Protein AF-A0A4R0XRV0-F1 (afdb_monomer_lite)

Sequence (257 aa):
MPTLKGSTISKISAKANPNGNGEITISVEVTTPGANPKTHTITKVVNAKTDNMINADLIQKDNLQKIKNSLRNLHFPSQGSTTASTIAKGINAVTGIAGKIAAIDAATNGAVTIPNGSQIAGTTIEDIILVAQPDGTILVKVVTKTTGASIEDATVSKTAHGQSDADVAQNVNNKKFEDLFKNAKLINQGNRTTSEVAKSMNKGSLADKIKAIETETGIKVPTTVNGTKITGIRITEKADGVISVEITTETLGAKTP

pLDDT: mean 88.99, std 8.8, range [42.66, 97.69]

Radius of gyration: 35.7 Å; chains: 1; bounding box: 90×34×94 Å

Organism: NCBI:txid1937191

Structure (mmCIF, N/CA/C/O backbone):
data_AF-A0A4R0XRV0-F1
#
_entry.id   AF-A0A4R0XRV0-F1
#
loop_
_atom_site.group_PDB
_atom_site.id
_atom_site.type_symbol
_atom_site.label_atom_id
_atom_site.label_alt_id
_atom_site.label_comp_id
_atom_site.label_asym_id
_atom_site.label_entity_id
_atom_site.label_seq_id
_atom_site.pdbx_PDB_ins_code
_atom_site.Cartn_x
_atom_site.Cartn_y
_atom_site.Cartn_z
_atom_site.occupancy
_atom_site.B_iso_or_equiv
_atom_site.auth_seq_id
_atom_site.auth_comp_id
_atom_site.auth_asym_id
_atom_site.auth_atom_id
_atom_site.pdbx_PDB_model_num
ATOM 1 N N . MET A 1 1 ? 52.630 -3.323 -22.088 1.00 42.66 1 MET A N 1
ATOM 2 C CA . MET A 1 1 ? 51.883 -3.672 -23.320 1.00 42.66 1 MET A CA 1
ATOM 3 C C . MET A 1 1 ? 52.236 -5.102 -23.700 1.00 42.66 1 MET A C 1
ATOM 5 O O . MET A 1 1 ? 53.410 -5.436 -23.555 1.00 42.66 1 MET A O 1
ATOM 9 N N . PRO A 1 2 ? 51.282 -5.953 -24.116 1.00 48.81 2 PRO A N 1
ATOM 10 C CA . PRO A 1 2 ? 51.612 -7.302 -24.569 1.00 48.81 2 PRO A CA 1
ATOM 11 C C . PRO A 1 2 ? 52.617 -7.207 -25.721 1.00 48.81 2 PRO A C 1
ATOM 13 O O . PRO A 1 2 ? 52.404 -6.480 -26.689 1.00 48.81 2 PRO A O 1
ATOM 16 N N . THR A 1 3 ? 53.761 -7.864 -25.565 1.00 53.91 3 THR A N 1
ATOM 17 C CA . THR A 1 3 ? 54.875 -7.802 -26.511 1.00 53.91 3 THR A CA 1
ATOM 18 C C . THR A 1 3 ? 54.665 -8.873 -27.575 1.00 53.91 3 THR A C 1
ATOM 20 O O . THR A 1 3 ? 54.757 -10.065 -27.286 1.00 53.91 3 THR A O 1
ATOM 23 N N . LEU A 1 4 ? 54.380 -8.463 -28.813 1.00 67.81 4 LEU A N 1
ATOM 24 C CA . LEU A 1 4 ? 54.371 -9.368 -29.962 1.00 67.81 4 LEU A CA 1
ATOM 25 C C . LEU A 1 4 ? 55.829 -9.659 -30.343 1.00 67.81 4 LEU A C 1
ATOM 27 O O . LEU A 1 4 ? 56.477 -8.860 -31.017 1.00 67.81 4 LEU A O 1
ATOM 31 N N . LYS A 1 5 ? 56.393 -10.769 -29.852 1.00 79.00 5 LYS A N 1
ATOM 32 C CA . LYS A 1 5 ? 57.781 -11.144 -30.166 1.00 79.00 5 LYS A CA 1
ATOM 33 C C . LYS A 1 5 ? 57.949 -11.296 -31.683 1.00 79.00 5 LYS A C 1
ATOM 35 O O . LYS A 1 5 ? 57.290 -12.127 -32.299 1.00 79.00 5 LYS A O 1
ATOM 40 N N . GLY A 1 6 ? 58.827 -10.485 -32.273 1.00 82.88 6 GLY A N 1
ATOM 41 C CA . GLY A 1 6 ? 59.186 -10.565 -33.693 1.00 82.88 6 GLY A CA 1
ATOM 42 C C . GLY A 1 6 ? 58.113 -10.096 -34.682 1.00 82.88 6 GLY A C 1
ATOM 43 O O . GLY A 1 6 ? 58.272 -10.333 -35.872 1.00 82.88 6 GLY A O 1
ATOM 44 N N . SER A 1 7 ? 57.037 -9.442 -34.231 1.00 86.56 7 SER A N 1
ATOM 45 C CA . SER A 1 7 ? 55.988 -8.908 -35.115 1.00 86.56 7 SER A CA 1
ATOM 46 C C . SER A 1 7 ? 55.652 -7.461 -34.767 1.00 86.56 7 SER A C 1
ATOM 48 O O . SER A 1 7 ? 55.764 -7.053 -33.612 1.00 86.56 7 SER A O 1
ATOM 50 N N . THR A 1 8 ? 55.208 -6.686 -35.753 1.00 88.44 8 THR A N 1
ATOM 51 C CA . THR A 1 8 ? 54.769 -5.297 -35.572 1.00 88.44 8 THR A CA 1
ATOM 52 C C . THR A 1 8 ? 53.314 -5.135 -35.989 1.00 88.44 8 THR A C 1
ATOM 54 O O . THR A 1 8 ? 52.853 -5.770 -36.934 1.00 88.44 8 THR A O 1
ATOM 57 N N . ILE A 1 9 ? 52.571 -4.280 -35.285 1.00 89.19 9 ILE A N 1
ATOM 58 C CA . ILE A 1 9 ? 51.251 -3.841 -35.749 1.00 89.19 9 ILE A CA 1
ATOM 59 C C . ILE A 1 9 ? 51.495 -2.793 -36.836 1.00 89.19 9 ILE A C 1
ATOM 61 O O . ILE A 1 9 ? 52.052 -1.736 -36.547 1.00 89.19 9 ILE A O 1
ATOM 65 N N . SER A 1 10 ? 51.117 -3.093 -38.076 1.00 86.94 10 SER A N 1
ATOM 66 C CA . SER A 1 10 ? 51.292 -2.192 -39.223 1.00 86.94 10 SER A CA 1
ATOM 67 C C . SER A 1 10 ? 50.118 -1.231 -39.385 1.00 86.94 10 SER A C 1
ATOM 69 O O . SER A 1 10 ? 50.301 -0.116 -39.872 1.00 86.94 10 SER A O 1
ATOM 71 N N . LYS A 1 11 ? 48.914 -1.633 -38.960 1.00 90.12 11 LYS A N 1
ATOM 72 C CA . LYS A 1 11 ? 47.701 -0.818 -39.079 1.00 90.12 11 LYS A CA 1
ATOM 73 C C . LYS A 1 11 ? 46.649 -1.219 -38.053 1.00 90.12 11 LYS A C 1
ATOM 75 O O . LYS A 1 11 ? 46.429 -2.401 -37.803 1.00 90.12 11 LYS A O 1
ATOM 80 N N . ILE A 1 12 ? 45.954 -0.224 -37.511 1.00 91.62 12 ILE A N 1
ATOM 81 C CA . ILE A 1 12 ? 44.712 -0.414 -36.760 1.00 91.62 12 ILE A CA 1
ATOM 82 C C . ILE A 1 12 ? 43.637 0.408 -37.459 1.00 91.62 12 ILE A C 1
ATOM 84 O O . ILE A 1 12 ? 43.845 1.582 -37.761 1.00 91.62 12 ILE A O 1
ATOM 88 N N . SER A 1 13 ? 42.488 -0.201 -37.723 1.00 93.12 13 SER A N 1
ATOM 89 C CA . SER A 1 13 ? 41.322 0.507 -38.247 1.00 93.12 13 SER A CA 1
ATOM 90 C C . SER A 1 13 ? 40.052 0.004 -37.587 1.00 93.12 13 SER A C 1
ATOM 92 O O . SER A 1 13 ? 39.908 -1.196 -37.361 1.00 93.12 13 SER A O 1
ATOM 94 N N . ALA A 1 14 ? 39.118 0.914 -37.334 1.00 92.44 14 ALA A N 1
ATOM 95 C CA . ALA A 1 14 ? 37.770 0.592 -36.903 1.00 92.44 14 ALA A CA 1
ATOM 96 C C . ALA A 1 14 ? 36.780 1.108 -37.947 1.00 92.44 14 ALA A C 1
ATOM 98 O O . ALA A 1 14 ? 36.935 2.220 -38.455 1.00 92.44 14 ALA A O 1
ATOM 99 N N . LYS A 1 15 ? 35.774 0.303 -38.277 1.00 90.81 15 LYS A N 1
ATOM 100 C CA . LYS A 1 15 ? 34.699 0.693 -39.191 1.00 90.81 15 LYS A CA 1
ATOM 101 C C . LYS A 1 15 ? 33.363 0.255 -38.609 1.00 90.81 15 LYS A C 1
ATOM 103 O O . LYS A 1 15 ? 33.208 -0.911 -38.248 1.00 90.81 15 LYS A O 1
ATOM 108 N N . ALA A 1 16 ? 32.416 1.186 -38.531 1.00 86.94 16 ALA A N 1
ATOM 109 C CA . ALA A 1 16 ? 31.033 0.860 -38.209 1.00 86.94 16 ALA A CA 1
ATOM 110 C C . ALA A 1 16 ? 30.425 0.010 -39.334 1.00 86.94 16 ALA A C 1
ATOM 112 O O . ALA A 1 16 ? 30.676 0.256 -40.520 1.00 86.94 16 ALA A O 1
ATOM 113 N N . ASN A 1 17 ? 29.639 -0.997 -38.968 1.00 80.88 17 ASN A N 1
ATOM 114 C CA . ASN A 1 17 ? 28.865 -1.770 -39.923 1.00 80.88 17 ASN A CA 1
ATOM 115 C C . ASN A 1 17 ? 27.843 -0.831 -40.601 1.00 80.88 17 ASN A C 1
ATOM 117 O O . ASN A 1 17 ? 27.094 -0.146 -39.899 1.00 80.88 17 ASN A O 1
ATOM 121 N N . PRO A 1 18 ? 27.796 -0.770 -41.947 1.00 77.88 18 PRO A N 1
ATOM 122 C CA . PRO A 1 18 ? 26.880 0.115 -42.670 1.00 77.88 18 PRO A CA 1
ATOM 123 C C . PRO A 1 18 ? 25.397 -0.160 -42.385 1.00 77.88 18 PRO A C 1
ATOM 125 O O . PRO A 1 18 ? 24.569 0.712 -42.622 1.00 77.88 18 PRO A O 1
ATOM 128 N N . ASN A 1 19 ? 25.057 -1.333 -41.842 1.00 79.06 19 ASN A N 1
ATOM 129 C CA . ASN A 1 19 ? 23.681 -1.712 -41.528 1.00 79.06 19 ASN A CA 1
ATOM 130 C C . ASN A 1 19 ? 23.129 -1.032 -40.259 1.00 79.06 19 ASN A C 1
ATOM 132 O O . ASN A 1 19 ? 21.976 -1.266 -39.905 1.00 79.06 19 ASN A O 1
ATOM 136 N N . GLY A 1 20 ? 23.931 -0.229 -39.544 1.00 75.56 20 GLY A N 1
ATOM 137 C CA . GLY A 1 20 ? 23.468 0.555 -38.389 1.00 75.56 20 GLY A CA 1
ATOM 138 C C . GLY A 1 20 ? 23.075 -0.277 -37.161 1.00 75.56 20 GLY A C 1
ATOM 139 O O . GLY A 1 20 ? 22.453 0.240 -36.238 1.00 75.56 20 GLY A O 1
ATOM 140 N N . ASN A 1 21 ? 23.452 -1.556 -37.122 1.00 80.88 21 ASN A N 1
ATOM 141 C CA . ASN A 1 21 ? 23.127 -2.509 -36.054 1.00 80.88 21 ASN A CA 1
ATOM 142 C C . ASN A 1 21 ? 24.016 -2.378 -34.800 1.00 80.88 21 ASN A C 1
ATOM 144 O O . ASN A 1 21 ? 23.940 -3.216 -33.907 1.00 80.88 21 ASN A O 1
ATOM 148 N N . GLY A 1 22 ? 24.869 -1.351 -34.735 1.00 82.75 22 GLY A N 1
ATOM 149 C CA . GLY A 1 22 ? 25.773 -1.115 -33.608 1.00 82.75 22 GLY A CA 1
ATOM 150 C C . GLY A 1 22 ? 27.070 -1.927 -33.660 1.00 82.75 22 GLY A C 1
ATOM 151 O O . GLY A 1 22 ? 27.896 -1.809 -32.760 1.00 82.75 22 GLY A O 1
ATOM 152 N N . GLU A 1 23 ? 27.306 -2.723 -34.703 1.00 92.06 23 GLU A N 1
ATOM 153 C CA . GLU A 1 23 ? 28.566 -3.451 -34.848 1.00 92.06 23 GLU A CA 1
ATOM 154 C C . GLU A 1 23 ? 29.698 -2.532 -35.312 1.00 92.06 23 GLU A C 1
ATOM 156 O O . GLU A 1 23 ? 29.579 -1.789 -36.289 1.00 92.06 23 GLU A O 1
ATOM 161 N N . ILE A 1 24 ? 30.846 -2.636 -34.652 1.00 91.19 24 ILE A N 1
ATOM 162 C CA . ILE A 1 24 ? 32.095 -2.006 -35.071 1.00 91.19 24 ILE A CA 1
ATOM 163 C C . ILE A 1 24 ? 33.104 -3.121 -35.316 1.00 91.19 24 ILE A C 1
ATOM 165 O O . ILE A 1 24 ? 33.423 -3.905 -34.422 1.00 91.19 24 ILE A O 1
ATOM 169 N N . THR A 1 25 ? 33.632 -3.193 -36.534 1.00 92.69 25 THR A N 1
ATOM 170 C CA . THR A 1 25 ? 34.724 -4.114 -36.855 1.00 92.69 25 THR A CA 1
ATOM 171 C C . THR A 1 25 ? 36.049 -3.417 -36.600 1.00 92.69 25 THR A C 1
ATOM 173 O O . THR A 1 25 ? 36.383 -2.438 -37.268 1.00 92.69 25 THR A O 1
ATOM 176 N N . ILE A 1 26 ? 36.814 -3.939 -35.648 1.00 93.19 26 ILE A N 1
ATOM 177 C CA . ILE A 1 26 ? 38.196 -3.550 -35.381 1.00 93.19 26 ILE A CA 1
ATOM 178 C C . ILE A 1 26 ? 39.094 -4.520 -36.140 1.00 93.19 26 ILE A C 1
ATOM 180 O O . ILE A 1 26 ? 39.004 -5.731 -35.956 1.00 93.19 26 ILE A O 1
ATOM 184 N N . SER A 1 27 ? 39.952 -3.994 -37.004 1.00 93.88 27 SER A N 1
ATOM 185 C CA . SER A 1 27 ? 40.948 -4.766 -37.745 1.00 93.88 27 SER A CA 1
ATOM 186 C C . SER A 1 27 ? 42.339 -4.338 -37.303 1.00 93.88 27 SER A C 1
ATOM 188 O O . SER A 1 27 ? 42.661 -3.148 -37.334 1.00 93.88 27 SER A O 1
ATOM 190 N N . VAL A 1 28 ? 43.147 -5.310 -36.896 1.00 93.00 28 VAL A N 1
ATOM 191 C CA . VAL A 1 28 ? 44.556 -5.136 -36.548 1.00 93.00 28 VAL A CA 1
ATOM 192 C C . VAL A 1 28 ? 45.375 -5.908 -37.563 1.00 93.00 28 VAL A C 1
ATOM 194 O O . VAL A 1 28 ? 45.271 -7.128 -37.668 1.00 93.00 28 VAL A O 1
ATOM 197 N N . GLU A 1 29 ? 46.178 -5.190 -38.327 1.00 92.19 29 GLU A N 1
ATOM 198 C CA . GLU A 1 29 ? 47.118 -5.778 -39.262 1.00 92.19 29 GLU A CA 1
ATOM 199 C C . GLU A 1 29 ? 48.458 -5.991 -38.555 1.00 92.19 29 GLU A C 1
ATOM 201 O O . GLU A 1 29 ? 49.025 -5.060 -37.976 1.00 92.19 29 GLU A O 1
ATOM 206 N N . VAL A 1 30 ? 48.942 -7.229 -38.572 1.00 91.62 30 VAL A N 1
ATOM 207 C CA . VAL A 1 30 ? 50.200 -7.643 -37.954 1.00 91.62 30 VAL A CA 1
ATOM 208 C C . VAL A 1 30 ? 51.144 -8.115 -39.048 1.00 91.62 30 VAL A C 1
ATOM 210 O O . VAL A 1 30 ? 50.791 -8.958 -39.873 1.00 91.62 30 VAL A O 1
ATOM 213 N N . THR A 1 31 ? 52.354 -7.570 -39.045 1.00 90.12 31 THR A N 1
ATOM 214 C CA . THR A 1 31 ? 53.424 -7.920 -39.975 1.00 90.12 31 THR A CA 1
ATOM 215 C C . THR A 1 31 ? 54.520 -8.681 -39.236 1.00 90.12 31 THR A C 1
ATOM 217 O O . THR A 1 31 ? 55.043 -8.201 -38.228 1.00 90.12 31 THR A O 1
ATOM 220 N N . THR A 1 32 ? 54.911 -9.841 -39.761 1.00 90.50 32 THR A N 1
ATOM 221 C CA . THR A 1 32 ? 55.992 -10.670 -39.207 1.00 90.50 32 THR A CA 1
ATOM 222 C C . THR A 1 32 ? 57.076 -10.852 -40.271 1.00 90.50 32 THR A C 1
ATOM 224 O O . THR A 1 32 ? 56.828 -11.497 -41.296 1.00 90.50 32 THR A O 1
ATOM 227 N N . PRO A 1 33 ? 58.280 -10.276 -40.092 1.00 88.00 33 PRO A N 1
ATOM 228 C CA . PRO A 1 33 ? 59.380 -10.468 -41.032 1.00 88.00 33 PRO A CA 1
ATOM 229 C C . PRO A 1 33 ? 59.696 -11.959 -41.235 1.00 88.00 33 PRO A C 1
ATOM 231 O O . PRO A 1 33 ? 59.883 -12.691 -40.269 1.00 88.00 33 PRO A O 1
ATOM 234 N N . GLY A 1 34 ? 59.745 -12.406 -42.494 1.00 87.31 34 GLY A N 1
ATOM 235 C CA . GLY A 1 34 ? 60.048 -13.796 -42.859 1.00 87.31 34 GLY A CA 1
ATOM 236 C C . GLY A 1 34 ? 58.859 -14.771 -42.864 1.00 87.31 34 GLY A C 1
ATOM 237 O O . GLY A 1 34 ? 59.039 -15.908 -43.291 1.00 87.31 34 GLY A O 1
ATOM 238 N N . ALA A 1 35 ? 57.656 -14.359 -42.444 1.00 86.88 35 ALA A N 1
ATOM 239 C CA . ALA A 1 35 ? 56.451 -15.193 -42.526 1.00 86.88 35 ALA A CA 1
ATOM 240 C C . ALA A 1 35 ? 55.834 -15.206 -43.941 1.00 86.88 35 ALA A C 1
ATOM 242 O O . ALA A 1 35 ? 55.988 -14.246 -44.700 1.00 86.88 35 ALA A O 1
ATOM 243 N N . ASN A 1 36 ? 55.088 -16.268 -44.277 1.00 86.31 36 ASN A N 1
ATOM 244 C CA . ASN A 1 36 ? 54.267 -16.354 -45.490 1.00 86.31 36 ASN A CA 1
ATOM 245 C C . ASN A 1 36 ? 52.831 -16.821 -45.144 1.00 86.31 36 ASN A C 1
ATOM 247 O O . ASN A 1 36 ? 52.667 -17.987 -44.783 1.00 86.31 36 ASN A O 1
ATOM 251 N N . PRO A 1 37 ? 51.803 -15.957 -45.241 1.00 85.81 37 PRO A N 1
ATOM 252 C CA . PRO A 1 37 ? 51.882 -14.566 -45.679 1.00 85.81 37 PRO A CA 1
ATOM 253 C C . PRO A 1 37 ? 52.599 -13.669 -44.656 1.00 85.81 37 PRO A C 1
ATOM 255 O O . PRO A 1 37 ? 52.539 -13.887 -43.447 1.00 85.81 37 PRO A O 1
ATOM 258 N N . LYS A 1 38 ? 53.285 -12.634 -45.156 1.00 88.69 38 LYS A N 1
ATOM 259 C CA . LYS A 1 38 ? 54.036 -11.659 -44.339 1.00 88.69 38 LYS A CA 1
ATOM 260 C C . LYS A 1 38 ? 53.130 -10.839 -43.411 1.00 88.69 38 LYS A C 1
ATOM 262 O O . LYS A 1 38 ? 53.573 -10.368 -42.363 1.00 88.69 38 LYS A O 1
ATOM 267 N N . THR A 1 39 ? 51.871 -10.687 -43.808 1.00 89.44 39 THR A N 1
ATOM 268 C CA . THR A 1 39 ? 50.869 -9.855 -43.153 1.00 89.44 39 THR A CA 1
ATOM 269 C C . THR A 1 39 ? 49.642 -10.695 -42.829 1.00 89.44 39 THR A C 1
ATOM 271 O O . THR A 1 39 ? 49.151 -11.430 -43.684 1.00 89.44 39 THR A O 1
ATOM 274 N N . HIS A 1 40 ? 49.132 -10.554 -41.609 1.00 90.00 40 HIS A N 1
ATOM 275 C CA . HIS A 1 40 ? 47.887 -11.163 -41.157 1.00 90.00 40 HIS A CA 1
ATOM 276 C C . HIS A 1 40 ? 46.958 -10.084 -40.605 1.00 90.00 40 HIS A C 1
ATOM 278 O O . HIS A 1 40 ? 47.388 -9.214 -39.849 1.00 90.00 40 HIS A O 1
ATOM 284 N N . THR A 1 41 ? 45.674 -10.153 -40.946 1.00 92.25 41 THR A N 1
ATOM 285 C CA . THR A 1 41 ? 44.653 -9.276 -40.367 1.00 92.25 41 THR A CA 1
ATOM 286 C C . THR A 1 41 ? 43.866 -10.043 -39.318 1.00 92.25 41 THR A C 1
ATOM 288 O O . THR A 1 41 ? 43.230 -11.051 -39.615 1.00 92.25 41 THR A O 1
ATOM 291 N N . ILE A 1 42 ? 43.887 -9.544 -38.088 1.00 91.19 42 ILE A N 1
ATOM 292 C CA . ILE A 1 42 ? 43.045 -10.019 -36.995 1.00 91.19 42 ILE A CA 1
ATOM 293 C C . ILE A 1 42 ? 41.840 -9.092 -36.934 1.00 91.19 42 ILE A C 1
ATOM 295 O O . ILE A 1 42 ? 41.990 -7.888 -36.719 1.00 91.19 42 ILE A O 1
ATOM 299 N N . THR A 1 43 ? 40.645 -9.641 -37.119 1.00 92.62 43 THR A N 1
ATOM 300 C CA . THR A 1 43 ? 39.398 -8.886 -37.004 1.00 92.62 43 THR A CA 1
ATOM 301 C C . THR A 1 43 ? 38.668 -9.253 -35.722 1.00 92.62 43 THR A C 1
ATOM 303 O O . THR A 1 43 ? 38.607 -10.411 -35.306 1.00 92.62 43 THR A O 1
ATOM 306 N N . LYS A 1 44 ? 38.098 -8.242 -35.073 1.00 93.00 44 LYS A N 1
ATOM 307 C CA . LYS A 1 44 ? 37.195 -8.407 -33.943 1.00 93.00 44 LYS A CA 1
ATOM 308 C C . LYS A 1 44 ? 35.985 -7.515 -34.153 1.00 93.00 44 LYS A C 1
ATOM 310 O O . LYS A 1 44 ? 36.125 -6.305 -34.298 1.00 93.00 44 LYS A O 1
ATOM 315 N N . VAL A 1 45 ? 34.805 -8.119 -34.136 1.00 91.06 45 VAL A N 1
ATOM 316 C CA . VAL A 1 45 ? 33.548 -7.375 -34.061 1.00 91.06 45 VAL A CA 1
ATOM 317 C C . VAL A 1 45 ? 33.260 -7.076 -32.595 1.00 91.06 45 VAL A C 1
ATOM 319 O O . VAL A 1 45 ? 33.366 -7.962 -31.739 1.00 91.06 45 VAL A O 1
ATOM 322 N N . VAL A 1 46 ? 32.941 -5.819 -32.308 1.00 91.50 46 VAL A N 1
ATOM 323 C CA . VAL A 1 46 ? 32.426 -5.370 -31.015 1.00 91.50 46 VAL A CA 1
ATOM 324 C C . VAL A 1 46 ? 31.035 -4.782 -31.212 1.00 91.50 46 VAL A C 1
ATOM 326 O O . VAL A 1 46 ? 30.775 -4.132 -32.222 1.00 91.50 46 VAL A O 1
ATOM 329 N N . ASN A 1 47 ? 30.156 -5.010 -30.241 1.00 89.25 47 ASN A N 1
ATOM 330 C CA . ASN A 1 47 ? 28.795 -4.488 -30.259 1.00 89.25 47 ASN A CA 1
ATOM 331 C C . ASN A 1 47 ? 28.733 -3.216 -29.413 1.00 89.25 47 ASN A C 1
ATOM 333 O O . ASN A 1 47 ? 29.017 -3.248 -28.214 1.00 89.25 47 ASN A O 1
ATOM 337 N N . ALA A 1 48 ? 28.374 -2.107 -30.044 1.00 88.62 48 ALA A N 1
ATOM 338 C CA . ALA A 1 48 ? 28.022 -0.849 -29.408 1.00 88.62 48 ALA A CA 1
ATOM 339 C C . ALA A 1 48 ? 26.498 -0.671 -29.416 1.00 88.62 48 ALA A C 1
ATOM 341 O O . ALA A 1 48 ? 25.779 -1.309 -30.186 1.00 88.62 48 ALA A O 1
ATOM 342 N N . LYS A 1 49 ? 25.994 0.217 -28.557 1.00 89.62 49 LYS A N 1
ATOM 343 C CA . LYS A 1 49 ? 24.595 0.647 -28.637 1.00 89.62 49 LYS A CA 1
ATOM 344 C C . LYS A 1 49 ? 24.390 1.456 -29.915 1.00 89.62 49 LYS A C 1
ATOM 346 O O . LYS A 1 49 ? 25.256 2.246 -30.283 1.00 89.62 49 LYS A O 1
ATOM 351 N N . THR A 1 50 ? 23.246 1.271 -30.562 1.00 90.25 50 THR A N 1
ATOM 352 C CA . THR A 1 50 ? 22.841 2.118 -31.690 1.00 90.25 50 THR A CA 1
ATOM 353 C C . THR A 1 50 ? 22.407 3.497 -31.193 1.00 90.25 50 THR A C 1
ATOM 355 O O . THR A 1 50 ? 22.002 3.641 -30.037 1.00 90.25 50 THR A O 1
ATOM 358 N N . ASP A 1 51 ? 22.420 4.503 -32.068 1.00 89.44 51 ASP A N 1
ATOM 359 C CA . ASP A 1 51 ? 21.926 5.848 -31.737 1.00 89.44 51 ASP A CA 1
ATOM 360 C C . ASP A 1 51 ? 20.459 5.818 -31.277 1.00 89.44 51 ASP A C 1
ATOM 362 O O . ASP A 1 51 ? 20.082 6.502 -30.327 1.00 89.44 51 ASP A O 1
ATOM 366 N N . ASN A 1 52 ? 19.643 4.952 -31.889 1.00 90.19 52 ASN A N 1
ATOM 367 C CA . ASN A 1 52 ? 18.254 4.736 -31.483 1.00 90.19 52 ASN A CA 1
ATOM 368 C C . ASN A 1 52 ? 18.158 4.187 -30.054 1.00 90.19 52 ASN A C 1
ATOM 370 O O . ASN A 1 52 ? 17.351 4.684 -29.270 1.00 90.19 52 ASN A O 1
ATOM 374 N N . MET A 1 53 ? 19.004 3.214 -29.693 1.00 92.88 53 MET A N 1
ATOM 375 C CA . MET A 1 53 ? 19.055 2.688 -28.325 1.00 92.88 53 MET A CA 1
ATOM 376 C C . MET A 1 53 ? 19.532 3.738 -27.323 1.00 92.88 53 MET A C 1
ATOM 378 O O . MET A 1 53 ? 18.989 3.827 -26.226 1.00 92.88 53 MET A O 1
ATOM 382 N N . ILE A 1 54 ? 20.518 4.560 -27.693 1.00 93.94 54 ILE A N 1
ATOM 383 C CA . ILE A 1 54 ? 21.007 5.658 -26.848 1.00 93.94 54 ILE A CA 1
ATOM 384 C C . ILE A 1 54 ? 19.888 6.677 -26.602 1.00 93.94 54 ILE A C 1
ATOM 386 O O . ILE A 1 54 ? 19.660 7.075 -25.459 1.00 93.94 54 ILE A O 1
ATOM 390 N N . ASN A 1 55 ? 19.155 7.066 -27.645 1.00 94.44 55 ASN A N 1
ATOM 391 C CA . ASN A 1 55 ? 18.035 7.996 -27.520 1.00 94.44 55 ASN A CA 1
ATOM 392 C C . ASN A 1 55 ? 16.901 7.415 -26.664 1.00 94.44 55 ASN A C 1
ATOM 394 O O . ASN A 1 55 ? 16.379 8.112 -25.793 1.00 94.44 55 ASN A O 1
ATOM 398 N N . ALA A 1 56 ? 16.556 6.140 -26.854 1.00 95.62 56 ALA A N 1
ATOM 399 C CA . ALA A 1 56 ? 15.553 5.460 -26.039 1.00 95.62 56 ALA A CA 1
ATOM 400 C C . ALA A 1 56 ? 15.979 5.351 -24.561 1.00 95.62 56 ALA A C 1
ATOM 402 O O . ALA A 1 56 ? 15.171 5.627 -23.674 1.00 95.62 56 ALA A O 1
ATOM 403 N N . ASP A 1 57 ? 17.251 5.048 -24.279 1.00 96.44 57 ASP A N 1
ATOM 404 C CA . ASP A 1 57 ? 17.805 5.036 -22.917 1.00 96.44 57 ASP A CA 1
ATOM 405 C C . ASP A 1 57 ? 17.717 6.420 -22.248 1.00 96.44 57 ASP A C 1
ATOM 407 O O . ASP A 1 57 ? 17.390 6.525 -21.063 1.00 96.44 57 ASP A O 1
ATOM 411 N N . LEU A 1 58 ? 18.004 7.497 -22.989 1.00 95.81 58 LEU A N 1
ATOM 412 C CA . LEU A 1 58 ? 17.918 8.871 -22.478 1.00 95.81 58 LEU A CA 1
ATOM 413 C C . LEU A 1 58 ? 16.474 9.263 -22.148 1.00 95.81 58 LEU A C 1
ATOM 415 O O . LEU A 1 58 ? 16.225 9.810 -21.070 1.00 95.81 58 LEU A O 1
ATOM 419 N N . ILE A 1 59 ? 15.531 8.939 -23.037 1.00 94.19 59 ILE A N 1
ATOM 420 C CA . ILE A 1 59 ? 14.092 9.143 -22.824 1.00 94.19 59 ILE A CA 1
ATOM 421 C C . ILE A 1 59 ? 13.623 8.366 -21.592 1.00 94.19 59 ILE A C 1
ATOM 423 O O . ILE A 1 59 ? 12.999 8.939 -20.697 1.00 94.19 59 ILE A O 1
ATOM 427 N N . GLN A 1 60 ? 13.971 7.078 -21.504 1.00 95.44 60 GLN A N 1
ATOM 428 C CA . GLN A 1 60 ? 13.620 6.244 -20.358 1.00 95.44 60 GLN A CA 1
ATOM 429 C C . GLN A 1 60 ? 14.158 6.858 -19.064 1.00 95.44 60 GLN A C 1
ATOM 431 O O . GLN A 1 60 ? 13.404 7.031 -18.109 1.00 95.44 60 GLN A O 1
ATOM 436 N N . LYS A 1 61 ? 15.437 7.243 -19.024 1.00 95.12 61 LYS A N 1
ATOM 437 C CA . LYS A 1 61 ? 16.065 7.827 -17.832 1.00 95.12 61 LYS A CA 1
ATOM 438 C C . LYS A 1 61 ? 15.336 9.082 -17.342 1.00 95.12 61 LYS A C 1
ATOM 440 O O . LYS A 1 61 ? 15.100 9.209 -16.140 1.00 95.12 61 LYS A O 1
ATOM 445 N N . ASP A 1 62 ? 14.977 9.990 -18.246 1.00 93.19 62 ASP A N 1
ATOM 446 C CA . ASP A 1 62 ? 14.235 11.209 -17.907 1.00 93.19 62 ASP A CA 1
ATOM 447 C C . ASP A 1 62 ? 12.823 10.891 -17.384 1.00 93.19 62 ASP A C 1
ATOM 449 O O . ASP A 1 62 ? 12.411 11.382 -16.328 1.00 93.19 62 ASP A O 1
ATOM 453 N N . ASN A 1 63 ? 12.107 9.984 -18.051 1.00 92.62 63 ASN A N 1
ATOM 454 C CA . ASN A 1 63 ? 10.757 9.579 -17.655 1.00 92.62 63 ASN A CA 1
ATOM 455 C C . ASN A 1 63 ? 10.732 8.859 -16.298 1.00 92.62 63 ASN A C 1
ATOM 457 O O . ASN A 1 63 ? 9.895 9.178 -15.450 1.00 92.62 63 ASN A O 1
ATOM 461 N N . LEU A 1 64 ? 11.686 7.961 -16.026 1.00 93.06 64 LEU A N 1
ATOM 462 C CA . LEU A 1 64 ? 11.828 7.318 -14.714 1.00 93.06 64 LEU A CA 1
ATOM 463 C C . LEU A 1 64 ? 12.090 8.353 -13.611 1.00 93.06 64 LEU A C 1
ATOM 465 O O . LEU A 1 64 ? 11.550 8.240 -12.507 1.00 93.06 64 LEU A O 1
ATOM 469 N N . GLN A 1 65 ? 12.880 9.392 -13.898 1.00 92.06 65 GLN A N 1
ATOM 470 C CA . GLN A 1 65 ? 13.142 10.467 -12.944 1.00 92.06 65 GLN A CA 1
ATOM 471 C C . GLN A 1 65 ? 11.900 11.333 -12.690 1.00 92.06 65 GLN A C 1
ATOM 473 O O . GLN A 1 65 ? 11.647 11.703 -11.539 1.00 92.06 65 GLN A O 1
ATOM 478 N N . LYS A 1 66 ? 11.099 11.620 -13.722 1.00 89.75 66 LYS A N 1
ATOM 479 C CA . LYS A 1 66 ? 9.802 12.304 -13.584 1.00 89.75 66 LYS A CA 1
ATOM 480 C C . LYS A 1 66 ? 8.854 11.509 -12.692 1.00 89.75 66 LYS A C 1
ATOM 482 O O . LYS A 1 66 ? 8.378 12.055 -11.703 1.00 89.75 66 LYS A O 1
ATOM 487 N N . ILE A 1 67 ? 8.683 10.210 -12.952 1.00 90.62 67 ILE A N 1
ATOM 488 C CA . ILE A 1 67 ? 7.859 9.320 -12.116 1.00 90.62 67 ILE A CA 1
ATOM 489 C C . ILE A 1 67 ? 8.369 9.321 -10.670 1.00 90.62 67 ILE A C 1
ATOM 491 O O . ILE A 1 67 ? 7.598 9.500 -9.729 1.00 90.62 67 ILE A O 1
ATOM 495 N N . LYS A 1 68 ? 9.685 9.191 -10.468 1.00 90.88 68 LYS A N 1
ATOM 496 C CA . LYS A 1 68 ? 10.291 9.224 -9.129 1.00 90.88 68 LYS A CA 1
ATOM 497 C C . LYS A 1 68 ? 10.016 10.539 -8.395 1.00 90.88 68 LYS A C 1
ATOM 499 O O . LYS A 1 68 ? 9.809 10.525 -7.182 1.00 90.88 68 LYS A O 1
ATOM 504 N N . ASN A 1 69 ? 10.012 11.665 -9.106 1.00 88.62 69 ASN A N 1
ATOM 505 C CA . ASN A 1 69 ? 9.681 12.969 -8.539 1.00 88.62 69 ASN A CA 1
ATOM 506 C C . ASN A 1 69 ? 8.192 13.081 -8.184 1.00 88.62 69 ASN A C 1
ATOM 508 O O . ASN A 1 69 ? 7.889 13.555 -7.091 1.00 88.62 69 ASN A O 1
ATOM 512 N N . SER A 1 70 ? 7.291 12.580 -9.031 1.00 87.12 70 SER A N 1
ATOM 513 C CA . SER A 1 70 ? 5.846 12.527 -8.762 1.00 87.12 70 SER A CA 1
ATOM 514 C C . SER A 1 70 ? 5.494 11.709 -7.518 1.00 87.12 70 SER A C 1
ATOM 516 O O . SER A 1 70 ? 4.547 12.030 -6.810 1.00 87.12 70 SER A O 1
ATOM 518 N N . LEU A 1 71 ? 6.279 10.671 -7.216 1.00 88.38 71 LEU A N 1
ATOM 519 C CA . LEU A 1 71 ? 6.098 9.832 -6.026 1.00 88.38 71 LEU A CA 1
ATOM 520 C C . LEU A 1 71 ? 6.782 10.397 -4.767 1.00 88.38 71 LEU A C 1
ATOM 522 O O . LEU A 1 71 ? 6.704 9.789 -3.701 1.00 88.38 71 LEU A O 1
ATOM 526 N N . ARG A 1 72 ? 7.496 11.528 -4.845 1.00 85.69 72 ARG A N 1
ATOM 527 C CA . ARG A 1 72 ? 8.349 12.013 -3.743 1.00 85.69 72 ARG A CA 1
ATOM 528 C C . ARG A 1 72 ? 7.571 12.259 -2.449 1.00 85.69 72 ARG A C 1
ATOM 530 O O . ARG A 1 72 ? 8.055 11.861 -1.391 1.00 85.69 72 ARG A O 1
ATOM 537 N N . ASN A 1 73 ? 6.395 12.872 -2.568 1.00 81.69 73 ASN A N 1
ATOM 538 C CA . ASN A 1 73 ? 5.531 13.270 -1.453 1.00 81.69 73 ASN A CA 1
ATOM 539 C C . ASN A 1 73 ? 4.386 12.278 -1.217 1.00 81.69 73 ASN A C 1
ATOM 541 O O . ASN A 1 73 ? 3.411 12.604 -0.547 1.00 81.69 73 ASN A O 1
ATOM 545 N N . LEU A 1 74 ? 4.496 11.077 -1.788 1.00 87.31 74 LEU A N 1
ATOM 546 C CA . LEU A 1 74 ? 3.481 10.050 -1.664 1.00 87.31 74 LEU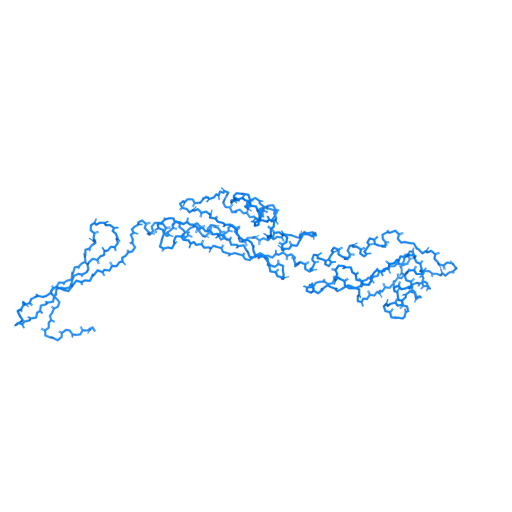 A CA 1
ATOM 547 C C . LEU A 1 74 ? 3.291 9.667 -0.189 1.00 87.31 74 LEU A C 1
ATOM 549 O O . LEU A 1 74 ? 4.187 9.115 0.455 1.00 87.31 74 LEU A O 1
ATOM 553 N N . HIS A 1 75 ? 2.090 9.922 0.311 1.00 86.56 75 HIS A N 1
ATOM 554 C CA . HIS A 1 75 ? 1.635 9.548 1.638 1.00 86.56 75 HIS A CA 1
ATOM 555 C C . HIS A 1 75 ? 0.144 9.222 1.566 1.00 86.56 75 HIS A C 1
ATOM 557 O O . HIS A 1 75 ? -0.594 9.870 0.828 1.00 86.56 75 HIS A O 1
ATOM 563 N N . PHE A 1 76 ? -0.284 8.221 2.331 1.00 85.44 76 PHE A N 1
ATOM 564 C CA . PHE A 1 76 ? -1.690 7.878 2.493 1.00 85.44 76 PHE A CA 1
ATOM 565 C C . PHE A 1 76 ? -2.147 8.460 3.839 1.00 85.44 76 PHE A C 1
ATOM 567 O O . PHE A 1 76 ? -1.850 7.849 4.872 1.00 85.44 76 PHE A O 1
ATOM 574 N N . PRO A 1 77 ? -2.773 9.657 3.852 1.00 75.19 77 PRO A N 1
ATOM 575 C CA . PRO A 1 77 ? -3.186 10.333 5.080 1.00 75.19 77 PRO A CA 1
ATOM 576 C C . PRO A 1 77 ? -4.169 9.486 5.890 1.00 75.19 77 PRO A C 1
ATOM 578 O O . PRO A 1 77 ? -4.713 8.511 5.374 1.00 75.19 77 PRO A O 1
ATOM 581 N N . SER A 1 78 ? -4.360 9.866 7.165 1.00 66.12 78 SER A N 1
ATOM 582 C CA . SER A 1 78 ? -5.197 9.171 8.161 1.00 66.12 78 SER A CA 1
ATOM 583 C C . SER A 1 78 ? -6.389 8.466 7.515 1.00 66.12 78 SER A C 1
ATOM 585 O O . SER A 1 78 ? -7.298 9.105 6.984 1.00 66.12 78 SER A O 1
ATOM 587 N N . GLN A 1 79 ? -6.342 7.135 7.523 1.00 69.44 79 GLN A N 1
ATOM 588 C CA . GLN A 1 79 ? -7.134 6.289 6.628 1.00 69.44 79 GLN A CA 1
ATOM 589 C C . GLN A 1 79 ? -8.554 6.047 7.174 1.00 69.44 79 GLN A C 1
ATOM 591 O O . GLN A 1 79 ? -9.327 5.256 6.624 1.00 69.44 79 GLN A O 1
ATOM 596 N N . GLY A 1 80 ? -8.911 6.727 8.270 1.00 75.38 80 GLY A N 1
ATOM 597 C CA . GLY A 1 80 ? -10.133 6.481 9.021 1.00 75.38 80 GLY A CA 1
ATOM 598 C C . GLY A 1 80 ? -10.193 5.020 9.461 1.00 75.38 80 GLY A C 1
ATOM 599 O O . GLY A 1 80 ? -9.298 4.530 10.141 1.00 75.38 80 GLY A O 1
ATOM 600 N N . SER A 1 81 ? -11.246 4.315 9.047 1.00 78.38 81 SER A N 1
ATOM 601 C CA . SER A 1 81 ? -11.417 2.874 9.274 1.00 78.38 81 SER A CA 1
ATOM 602 C C . SER A 1 81 ? -10.841 1.993 8.156 1.00 78.38 81 SER A C 1
ATOM 604 O O . SER A 1 81 ? -11.041 0.778 8.169 1.00 78.38 81 SER A O 1
ATOM 606 N N . THR A 1 82 ? -10.199 2.580 7.145 1.00 84.62 82 THR A N 1
ATOM 607 C CA . THR A 1 82 ? -9.661 1.850 5.993 1.00 84.62 82 THR A CA 1
ATOM 608 C C . THR A 1 82 ? -8.234 1.422 6.286 1.00 84.62 82 THR A C 1
ATOM 610 O O . THR A 1 82 ? -7.421 2.220 6.721 1.00 84.62 82 THR A O 1
ATOM 613 N N . THR A 1 83 ? -7.914 0.158 6.042 1.00 86.81 83 THR A N 1
ATOM 614 C CA . THR A 1 83 ? -6.568 -0.368 6.292 1.00 86.81 83 THR A CA 1
ATOM 615 C C . THR A 1 83 ? -5.635 -0.131 5.098 1.00 86.81 83 THR A C 1
ATOM 617 O O . THR A 1 83 ? -6.104 0.019 3.960 1.00 86.81 83 THR A O 1
ATOM 620 N N . ALA A 1 84 ? -4.316 -0.161 5.314 1.00 88.44 84 ALA A N 1
ATOM 621 C CA . ALA A 1 84 ? -3.333 -0.090 4.231 1.00 88.44 84 ALA A CA 1
ATOM 622 C C . ALA A 1 84 ? -3.528 -1.240 3.224 1.00 88.44 84 ALA A C 1
ATOM 624 O O . ALA A 1 84 ? -3.457 -1.030 2.008 1.00 88.44 84 ALA A O 1
ATOM 625 N N . SER A 1 85 ? -3.855 -2.440 3.717 1.00 89.75 85 SER A N 1
ATOM 626 C CA . SER A 1 85 ? -4.198 -3.601 2.884 1.00 89.75 85 SER A CA 1
ATOM 627 C C . SER A 1 85 ? -5.449 -3.371 2.039 1.00 89.75 85 SER A C 1
ATOM 629 O O . SER A 1 85 ? -5.449 -3.689 0.847 1.00 89.75 85 SER A O 1
ATOM 631 N N . THR A 1 86 ? -6.500 -2.773 2.608 1.00 90.50 86 THR A N 1
ATOM 632 C CA . THR A 1 86 ? -7.725 -2.432 1.868 1.00 90.50 86 THR A CA 1
ATOM 633 C C . THR A 1 86 ? -7.439 -1.419 0.763 1.00 90.50 86 THR A C 1
ATOM 635 O O . THR A 1 86 ? -7.912 -1.609 -0.356 1.00 90.50 86 THR A O 1
ATOM 638 N N . ILE A 1 87 ? -6.625 -0.393 1.032 1.00 91.25 87 ILE A N 1
ATOM 639 C CA . ILE A 1 87 ? -6.227 0.604 0.024 1.00 91.25 87 ILE A CA 1
ATOM 640 C C . ILE A 1 87 ? -5.462 -0.063 -1.123 1.00 91.25 87 ILE A C 1
ATOM 642 O O . ILE A 1 87 ? -5.838 0.090 -2.286 1.00 91.25 87 ILE A O 1
ATOM 646 N N . ALA A 1 88 ? -4.425 -0.846 -0.811 1.00 93.56 88 ALA A N 1
ATOM 647 C CA . ALA A 1 88 ? -3.617 -1.519 -1.826 1.00 93.56 88 ALA A CA 1
ATOM 648 C C . ALA A 1 88 ? -4.452 -2.489 -2.677 1.00 93.56 88 ALA A C 1
ATOM 650 O O . ALA A 1 88 ? -4.353 -2.473 -3.904 1.00 93.56 88 ALA A O 1
ATOM 651 N N . LYS A 1 89 ? -5.316 -3.298 -2.048 1.00 94.31 89 LYS A N 1
ATOM 652 C CA . LYS A 1 89 ? -6.233 -4.209 -2.754 1.00 94.31 89 LYS A CA 1
ATOM 653 C C . LYS A 1 89 ? -7.222 -3.453 -3.632 1.00 94.31 89 LYS A C 1
ATOM 655 O O . LYS A 1 89 ? -7.410 -3.841 -4.781 1.00 94.31 89 LYS A O 1
ATOM 660 N N . GLY A 1 90 ? -7.818 -2.384 -3.105 1.00 94.56 90 GLY A N 1
ATOM 661 C CA . GLY A 1 90 ? -8.770 -1.548 -3.830 1.00 94.56 90 GLY A CA 1
ATOM 662 C C . GLY A 1 90 ? -8.158 -0.973 -5.101 1.00 94.56 90 GLY A C 1
ATOM 663 O O . GLY A 1 90 ? -8.716 -1.153 -6.176 1.00 94.56 90 GLY A O 1
ATOM 664 N N . ILE A 1 91 ? -6.971 -0.371 -5.001 1.00 94.06 91 ILE A N 1
ATOM 665 C CA . ILE A 1 91 ? -6.266 0.211 -6.153 1.00 94.06 91 ILE A CA 1
ATOM 666 C C . ILE A 1 91 ? -5.804 -0.874 -7.136 1.00 94.06 91 ILE A C 1
ATOM 668 O O . ILE A 1 91 ? -5.958 -0.706 -8.342 1.00 94.06 91 ILE A O 1
ATOM 672 N N . ASN A 1 92 ? -5.282 -2.008 -6.658 1.00 96.69 92 ASN A N 1
ATOM 673 C CA . ASN A 1 92 ? -4.856 -3.099 -7.543 1.00 96.69 92 ASN A CA 1
ATOM 674 C C . ASN A 1 92 ? -6.017 -3.720 -8.332 1.00 96.69 92 ASN A C 1
ATOM 676 O O . ASN A 1 92 ? -5.791 -4.212 -9.436 1.00 96.69 92 ASN A O 1
ATOM 680 N N . ALA A 1 93 ? -7.235 -3.697 -7.784 1.00 96.69 93 ALA A N 1
ATOM 681 C CA . ALA A 1 93 ? -8.436 -4.184 -8.456 1.00 96.69 93 ALA A CA 1
ATOM 682 C C . ALA A 1 93 ? -8.967 -3.218 -9.532 1.00 96.69 93 ALA A C 1
ATOM 684 O O . ALA A 1 93 ? -9.785 -3.623 -10.358 1.00 96.69 93 ALA A O 1
ATOM 685 N N . VAL A 1 94 ? -8.518 -1.957 -9.547 1.00 95.31 94 VAL A N 1
ATOM 686 C CA . VAL A 1 94 ? -8.922 -0.987 -10.572 1.00 95.31 94 VAL A CA 1
ATOM 687 C C . VAL A 1 94 ? -8.313 -1.367 -11.919 1.00 95.31 94 VAL A C 1
ATOM 689 O O . VAL A 1 94 ? -7.100 -1.532 -12.062 1.00 95.31 94 VAL A O 1
ATOM 692 N N . THR A 1 95 ? -9.164 -1.470 -12.936 1.00 92.69 95 THR A N 1
ATOM 693 C CA . THR A 1 95 ? -8.747 -1.735 -14.313 1.00 92.69 95 THR A CA 1
ATOM 694 C C . THR A 1 95 ? -8.257 -0.462 -14.995 1.00 92.69 95 THR A C 1
ATOM 696 O O . THR A 1 95 ? -8.925 0.572 -14.947 1.00 92.69 95 THR A O 1
ATOM 699 N N . GLY A 1 96 ? -7.137 -0.561 -15.709 1.00 91.38 96 GLY A N 1
ATOM 700 C CA . GLY A 1 96 ? -6.580 0.535 -16.499 1.00 91.38 96 GLY A CA 1
ATOM 701 C C . GLY A 1 96 ? -5.739 1.523 -15.684 1.00 91.38 96 GLY A C 1
ATOM 702 O O . GLY A 1 96 ? -6.028 1.848 -14.534 1.00 91.38 96 GLY A O 1
ATOM 703 N N . ILE A 1 97 ? -4.684 2.034 -16.318 1.00 91.25 97 ILE A N 1
ATOM 704 C CA . ILE A 1 97 ? -3.671 2.876 -15.664 1.00 91.25 97 ILE A CA 1
ATOM 705 C C . ILE A 1 97 ? -4.241 4.210 -15.197 1.00 91.25 97 ILE A C 1
ATOM 707 O O . ILE A 1 97 ? -3.990 4.615 -14.067 1.00 91.25 97 ILE A O 1
ATOM 711 N N . ALA A 1 98 ? -5.062 4.859 -16.024 1.00 88.94 98 ALA A N 1
ATOM 712 C CA . ALA A 1 98 ? -5.706 6.115 -15.651 1.00 88.94 98 ALA A CA 1
ATOM 713 C C . ALA A 1 98 ? -6.591 5.956 -14.399 1.00 88.94 98 ALA A C 1
ATOM 715 O O . ALA A 1 98 ? -6.551 6.798 -13.506 1.00 88.94 98 ALA A O 1
ATOM 716 N N . GLY A 1 99 ? -7.327 4.843 -14.297 1.00 91.00 99 GLY A N 1
ATOM 717 C CA . GLY A 1 99 ? -8.136 4.528 -13.121 1.00 91.00 99 GLY A CA 1
ATOM 718 C C . GLY A 1 99 ? -7.279 4.312 -11.875 1.00 91.00 99 GLY A C 1
ATOM 719 O O . GLY A 1 99 ? -7.580 4.867 -10.819 1.00 91.00 99 GLY A O 1
ATOM 720 N N . LYS A 1 100 ? -6.179 3.557 -11.995 1.00 92.25 100 LYS A N 1
ATOM 721 C CA . LYS A 1 100 ? -5.236 3.351 -10.885 1.00 92.25 100 LYS A CA 1
ATOM 722 C C . LYS A 1 100 ? -4.605 4.664 -10.415 1.00 92.25 100 LYS A C 1
ATOM 724 O O . LYS A 1 100 ? -4.524 4.883 -9.210 1.00 92.25 100 LYS A O 1
ATOM 729 N N . ILE A 1 101 ? -4.210 5.547 -11.337 1.00 89.56 101 ILE A N 1
ATOM 730 C CA . ILE A 1 101 ? -3.673 6.880 -11.011 1.00 89.56 101 ILE A CA 1
ATOM 731 C C . ILE A 1 101 ? -4.717 7.702 -10.249 1.00 89.56 101 ILE A C 1
ATOM 733 O O . ILE A 1 101 ? -4.399 8.222 -9.185 1.00 89.56 101 ILE A O 1
ATOM 737 N N . ALA A 1 102 ? -5.963 7.758 -10.728 1.00 88.38 102 ALA A N 1
ATOM 738 C CA . ALA A 1 102 ? -7.039 8.486 -10.052 1.00 88.38 102 ALA A CA 1
ATOM 739 C C . ALA A 1 102 ? -7.345 7.922 -8.652 1.00 88.38 102 ALA A C 1
ATOM 741 O O . ALA A 1 102 ? -7.579 8.677 -7.711 1.00 88.38 102 ALA A O 1
ATOM 742 N N . ALA A 1 103 ? -7.307 6.597 -8.488 1.00 90.81 103 ALA A N 1
ATOM 743 C CA . ALA A 1 103 ? -7.516 5.957 -7.192 1.00 90.81 103 ALA A CA 1
ATOM 744 C C . ALA A 1 103 ? -6.369 6.247 -6.206 1.00 90.81 103 ALA A C 1
ATOM 746 O O . ALA A 1 103 ? -6.620 6.465 -5.022 1.00 90.81 103 ALA A O 1
ATOM 747 N N . ILE A 1 104 ? -5.121 6.295 -6.687 1.00 90.12 104 ILE A N 1
ATOM 748 C CA . ILE A 1 104 ? -3.970 6.741 -5.889 1.00 90.12 104 ILE A CA 1
ATOM 749 C C . ILE A 1 104 ? -4.122 8.215 -5.509 1.00 90.12 104 ILE A C 1
ATOM 751 O O . ILE A 1 104 ? -3.928 8.561 -4.348 1.00 90.12 104 ILE A O 1
ATOM 755 N N . ASP A 1 105 ? -4.479 9.077 -6.458 1.00 87.31 105 ASP A N 1
ATOM 756 C CA . ASP A 1 105 ? -4.664 10.510 -6.221 1.00 87.31 105 ASP A CA 1
ATOM 757 C C . ASP A 1 105 ? -5.722 10.764 -5.135 1.00 87.31 105 ASP A C 1
ATOM 759 O O . ASP A 1 105 ? -5.451 11.436 -4.139 1.00 87.31 105 ASP A O 1
ATOM 763 N N . ALA A 1 106 ? -6.875 10.097 -5.238 1.00 87.69 106 ALA A N 1
ATOM 764 C CA . ALA A 1 106 ? -7.931 10.150 -4.230 1.00 87.69 106 ALA A CA 1
ATOM 765 C C . ALA A 1 106 ? -7.462 9.635 -2.858 1.00 87.69 106 ALA A C 1
ATOM 767 O O . ALA A 1 106 ? -7.687 10.286 -1.841 1.00 87.69 106 ALA A O 1
ATOM 768 N N . ALA A 1 107 ? -6.767 8.494 -2.816 1.00 88.38 107 ALA A N 1
ATOM 769 C CA . ALA A 1 107 ? -6.274 7.901 -1.570 1.00 88.38 107 ALA A CA 1
ATOM 770 C C . ALA A 1 107 ? -5.134 8.700 -0.913 1.00 88.38 107 ALA A C 1
ATOM 772 O O . ALA A 1 107 ? -4.793 8.450 0.242 1.00 88.38 107 ALA A O 1
ATOM 773 N N . THR A 1 108 ? -4.532 9.638 -1.643 1.00 87.06 108 THR A N 1
ATOM 774 C CA . THR A 1 108 ? -3.408 10.469 -1.191 1.00 87.06 108 THR A CA 1
ATOM 775 C C . THR A 1 108 ? -3.798 11.944 -1.054 1.00 87.06 108 THR A C 1
ATOM 777 O O . THR A 1 108 ? -2.932 12.789 -0.840 1.00 87.06 108 THR A O 1
ATOM 780 N N . ASN A 1 109 ? -5.097 12.263 -1.145 1.00 84.44 109 ASN A N 1
ATOM 781 C CA . ASN A 1 109 ? -5.645 13.624 -1.116 1.00 84.44 109 ASN A CA 1
ATOM 782 C C . ASN A 1 109 ? -4.977 14.578 -2.125 1.00 84.44 109 ASN A C 1
ATOM 784 O O . ASN A 1 109 ? -4.671 15.723 -1.792 1.00 84.44 109 ASN A O 1
ATOM 788 N N . GLY A 1 110 ? -4.721 14.118 -3.350 1.00 79.06 110 GLY A N 1
ATOM 789 C CA . GLY A 1 110 ? -4.135 14.963 -4.393 1.00 79.06 110 GLY A CA 1
ATOM 790 C C . GLY A 1 110 ? -2.608 15.084 -4.340 1.00 79.06 110 GLY A C 1
ATOM 791 O O . GLY A 1 110 ? -2.023 15.891 -5.062 1.00 79.06 110 GLY A O 1
ATOM 792 N N . ALA A 1 111 ? -1.925 14.343 -3.456 1.00 73.44 111 ALA A N 1
ATOM 793 C CA . ALA A 1 111 ? -0.478 14.481 -3.257 1.00 73.44 111 ALA A CA 1
ATOM 794 C C . ALA A 1 111 ? 0.363 13.895 -4.406 1.00 73.44 111 ALA A C 1
ATOM 796 O O . ALA A 1 111 ? 1.586 14.076 -4.431 1.00 73.44 111 ALA A O 1
ATOM 797 N N . VAL A 1 112 ? -0.264 13.180 -5.343 1.00 71.56 112 VAL A N 1
ATOM 798 C CA . VAL A 1 112 ? 0.419 12.414 -6.383 1.00 71.56 112 VAL A CA 1
ATOM 799 C C . VAL A 1 112 ? 0.098 12.967 -7.757 1.00 71.56 112 VAL A C 1
ATOM 801 O O . VAL A 1 112 ? -0.975 12.780 -8.305 1.00 71.56 112 VAL A O 1
ATOM 804 N N . THR A 1 113 ? 1.111 13.549 -8.382 1.00 66.62 113 THR A N 1
ATOM 805 C CA . THR A 1 113 ? 1.057 14.001 -9.775 1.00 66.62 113 THR A CA 1
ATOM 806 C C . THR A 1 113 ? 1.802 13.019 -10.672 1.00 66.62 113 THR A C 1
ATOM 808 O O . THR A 1 113 ? 2.764 13.385 -11.351 1.00 66.62 113 THR A O 1
ATOM 811 N N . ILE A 1 114 ? 1.422 11.733 -10.658 1.00 68.00 114 ILE A N 1
ATOM 812 C CA . ILE A 1 114 ? 1.863 10.830 -11.738 1.00 68.00 114 ILE A CA 1
ATOM 813 C C . ILE A 1 114 ? 1.308 11.433 -13.036 1.00 68.00 114 ILE A C 1
ATOM 815 O O . ILE A 1 114 ? 0.129 11.790 -13.051 1.00 68.00 114 ILE A O 1
ATOM 819 N N . PRO A 1 115 ? 2.121 11.608 -14.096 1.00 65.19 115 PRO A N 1
ATOM 820 C CA . PRO A 1 115 ? 1.635 12.176 -15.347 1.00 65.19 115 PRO A CA 1
ATOM 821 C C . PRO A 1 115 ? 0.356 11.463 -15.788 1.00 65.19 115 PRO A C 1
ATOM 823 O O . PRO A 1 115 ? 0.345 10.240 -15.921 1.00 65.19 115 PRO A O 1
ATOM 826 N N . ASN A 1 116 ? -0.726 12.228 -15.947 1.00 54.69 116 ASN A N 1
ATOM 827 C CA . ASN A 1 116 ? -2.033 11.690 -16.300 1.00 54.69 116 ASN A CA 1
ATOM 828 C C . ASN A 1 116 ? -1.957 11.045 -17.687 1.00 54.69 116 ASN A C 1
ATOM 830 O O . ASN A 1 116 ? -1.951 11.736 -18.703 1.00 54.69 116 ASN A O 1
ATOM 834 N N . GLY A 1 117 ? -1.883 9.717 -17.722 1.00 59.81 117 GLY A N 1
ATOM 835 C CA . GLY A 1 117 ? -1.878 8.948 -18.957 1.00 59.81 117 GLY A CA 1
ATOM 836 C C . GLY A 1 117 ? -1.161 7.611 -18.820 1.00 59.81 117 GLY A C 1
ATOM 837 O O . GLY A 1 117 ? -0.352 7.393 -17.924 1.00 59.81 117 GLY A O 1
ATOM 838 N N . SER A 1 118 ? -1.446 6.705 -19.751 1.00 67.38 118 SER A N 1
ATOM 839 C CA . SER A 1 118 ? -0.695 5.460 -19.927 1.00 67.38 118 SER A CA 1
ATOM 840 C C . SER A 1 118 ? 0.657 5.679 -20.613 1.00 67.38 118 SER A C 1
ATOM 842 O O . SER A 1 118 ? 1.398 4.719 -20.790 1.00 67.38 118 SER A O 1
ATOM 844 N N . GLN A 1 119 ? 0.997 6.910 -21.015 1.00 74.00 119 GLN A N 1
ATOM 845 C CA . GLN A 1 119 ? 2.225 7.216 -21.744 1.00 74.00 119 GLN A CA 1
ATOM 846 C C . GLN A 1 119 ? 2.860 8.535 -21.301 1.00 74.00 119 GLN A C 1
ATOM 848 O O . GLN A 1 119 ? 2.184 9.538 -21.084 1.00 74.00 119 GLN A O 1
ATOM 853 N N . ILE A 1 120 ? 4.187 8.530 -21.232 1.00 80.69 120 ILE A N 1
ATOM 854 C CA . ILE A 1 120 ? 5.049 9.686 -21.015 1.00 80.69 120 ILE A CA 1
ATOM 855 C C . ILE A 1 120 ? 6.081 9.640 -22.137 1.00 80.69 120 ILE A C 1
ATOM 857 O O . ILE A 1 120 ? 6.955 8.787 -22.100 1.00 80.69 120 ILE A O 1
ATOM 861 N N . ALA A 1 121 ? 5.945 10.504 -23.148 1.00 81.94 121 ALA A N 1
ATOM 862 C CA . ALA A 1 121 ? 6.902 10.711 -24.247 1.00 81.94 121 ALA A CA 1
ATOM 863 C C . ALA A 1 121 ? 7.792 9.488 -24.583 1.00 81.94 121 ALA A C 1
ATOM 865 O O . ALA A 1 121 ? 8.931 9.415 -24.132 1.00 81.94 121 ALA A O 1
ATOM 866 N N . GLY A 1 122 ? 7.274 8.515 -25.341 1.00 87.38 122 GLY A N 1
ATOM 867 C CA . GLY A 1 122 ? 8.029 7.318 -25.758 1.00 87.38 122 GLY A CA 1
ATOM 868 C C . GLY A 1 122 ? 8.137 6.192 -24.716 1.00 87.38 122 GLY A C 1
ATOM 869 O O . GLY A 1 122 ? 8.557 5.091 -25.061 1.00 87.38 122 GLY A O 1
ATOM 870 N N . THR A 1 123 ? 7.705 6.422 -23.475 1.00 92.31 123 THR A N 1
ATOM 871 C CA . THR A 1 123 ? 7.574 5.408 -22.421 1.00 92.31 123 THR A CA 1
ATOM 872 C C . THR A 1 123 ? 6.099 5.145 -22.128 1.00 92.31 123 THR A C 1
ATOM 874 O O . THR A 1 123 ? 5.324 6.076 -21.924 1.00 92.31 123 THR A O 1
ATOM 877 N N . THR A 1 124 ? 5.704 3.880 -22.062 1.00 93.25 124 THR A N 1
ATOM 878 C CA . THR A 1 124 ? 4.368 3.447 -21.631 1.00 93.25 124 THR A CA 1
ATOM 879 C C . THR A 1 124 ? 4.419 3.045 -20.161 1.00 93.25 124 THR A C 1
ATOM 881 O O . THR A 1 124 ? 5.365 2.387 -19.745 1.00 93.25 124 THR A O 1
ATOM 884 N N . ILE A 1 125 ? 3.426 3.432 -19.362 1.00 92.44 125 ILE A N 1
ATOM 885 C CA . ILE A 1 125 ? 3.184 2.849 -18.039 1.00 92.44 125 ILE A CA 1
ATOM 886 C C . ILE A 1 125 ? 2.341 1.597 -18.269 1.00 92.44 125 ILE A C 1
ATOM 888 O O . ILE A 1 125 ? 1.205 1.696 -18.727 1.00 92.44 125 ILE A O 1
ATOM 892 N N . GLU A 1 126 ? 2.909 0.430 -17.988 1.00 92.69 126 GLU A N 1
ATOM 893 C CA . GLU A 1 126 ? 2.248 -0.860 -18.209 1.00 92.69 126 GLU A CA 1
ATOM 894 C C . GLU A 1 126 ? 1.407 -1.285 -17.013 1.00 92.69 126 GLU A C 1
ATOM 896 O O . GLU A 1 126 ? 0.344 -1.876 -17.192 1.00 92.69 126 GLU A O 1
ATOM 901 N N . ASP A 1 127 ? 1.862 -0.966 -15.797 1.00 94.00 127 ASP A N 1
ATOM 902 C CA . ASP A 1 127 ? 1.109 -1.250 -14.583 1.00 94.00 127 ASP A CA 1
ATOM 903 C C . ASP A 1 127 ? 1.502 -0.350 -13.408 1.00 94.00 127 ASP A C 1
ATOM 905 O O . ASP A 1 127 ? 2.598 0.216 -13.342 1.00 94.00 127 ASP A O 1
ATOM 909 N N . ILE A 1 128 ? 0.593 -0.255 -12.441 1.00 93.69 128 ILE A N 1
ATOM 910 C CA . ILE A 1 128 ? 0.854 0.290 -11.115 1.00 93.69 128 ILE A CA 1
ATOM 911 C C . ILE A 1 128 ? 0.409 -0.745 -10.083 1.00 93.69 128 ILE A C 1
ATOM 913 O O . ILE A 1 128 ? -0.752 -1.162 -10.056 1.00 93.69 128 ILE A O 1
ATOM 917 N N . ILE A 1 129 ? 1.346 -1.161 -9.236 1.00 95.62 129 ILE A N 1
ATOM 918 C CA . ILE A 1 129 ? 1.161 -2.242 -8.268 1.00 95.62 129 ILE A CA 1
ATOM 919 C C . ILE A 1 129 ? 1.420 -1.700 -6.869 1.00 95.62 129 ILE A C 1
ATOM 921 O O . ILE A 1 129 ? 2.483 -1.136 -6.596 1.00 95.62 129 ILE A O 1
ATOM 925 N N . LEU A 1 130 ? 0.461 -1.905 -5.972 1.00 95.00 130 LEU A N 1
ATOM 926 C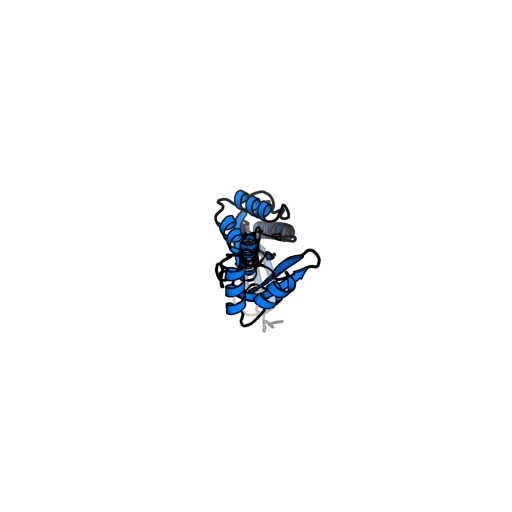 CA . LEU A 1 130 ? 0.572 -1.550 -4.563 1.00 95.00 130 LEU A CA 1
ATOM 927 C C . LEU A 1 130 ? 0.739 -2.804 -3.715 1.00 95.00 130 LEU A C 1
ATOM 929 O O . LEU A 1 130 ? -0.028 -3.757 -3.833 1.00 95.00 130 LEU A O 1
ATOM 933 N N . VAL A 1 131 ? 1.717 -2.791 -2.818 1.00 94.56 131 VAL A N 1
ATOM 934 C CA . VAL A 1 131 ? 1.945 -3.878 -1.862 1.00 94.56 131 VAL A CA 1
ATOM 935 C C . VAL A 1 131 ? 1.935 -3.296 -0.457 1.00 94.56 131 VAL A C 1
ATOM 937 O O . VAL A 1 131 ? 2.883 -2.619 -0.063 1.00 94.56 131 VAL A O 1
ATOM 940 N N . ALA A 1 132 ? 0.861 -3.554 0.288 1.00 92.31 132 ALA A N 1
ATOM 941 C CA . ALA A 1 132 ? 0.777 -3.206 1.701 1.00 92.31 132 ALA A CA 1
ATOM 942 C C . ALA A 1 132 ? 1.601 -4.182 2.547 1.00 92.31 132 ALA A C 1
ATOM 944 O O . ALA A 1 132 ? 1.609 -5.389 2.295 1.00 92.31 132 ALA A O 1
ATOM 945 N N . GLN A 1 133 ? 2.279 -3.647 3.552 1.00 90.25 133 GLN A N 1
ATOM 946 C CA . GLN A 1 133 ? 3.013 -4.394 4.561 1.00 90.25 133 GLN A CA 1
ATOM 947 C C . GLN A 1 133 ? 2.245 -4.374 5.890 1.00 90.25 133 GLN A C 1
ATOM 949 O O . GLN A 1 133 ? 1.470 -3.445 6.137 1.00 90.25 133 GLN A O 1
ATOM 954 N N . PRO A 1 134 ? 2.489 -5.350 6.783 1.00 83.19 134 PRO A N 1
ATOM 955 C CA . PRO A 1 134 ? 1.826 -5.407 8.088 1.00 83.19 134 PRO A CA 1
ATOM 956 C C . PRO A 1 134 ? 2.040 -4.162 8.960 1.00 83.19 134 PRO A C 1
ATOM 958 O O . PRO A 1 134 ? 1.208 -3.850 9.804 1.00 83.19 134 PRO A O 1
ATOM 961 N N . ASP A 1 135 ? 3.142 -3.438 8.759 1.00 83.44 135 ASP A N 1
ATOM 962 C CA . ASP A 1 135 ? 3.504 -2.252 9.537 1.00 83.44 135 ASP A CA 1
ATOM 963 C C . ASP A 1 135 ? 2.816 -0.954 9.074 1.00 83.44 135 ASP A C 1
ATOM 965 O O . ASP A 1 135 ? 3.129 0.117 9.601 1.00 83.44 135 ASP A O 1
ATOM 969 N N . GLY A 1 136 ? 1.902 -1.040 8.101 1.00 84.81 136 GLY A N 1
ATOM 970 C CA . GLY A 1 136 ? 1.194 0.101 7.515 1.00 84.81 136 GLY A CA 1
ATOM 971 C C . GLY A 1 136 ? 1.926 0.776 6.358 1.00 84.81 136 GLY A C 1
ATOM 972 O O . GLY A 1 136 ? 1.415 1.745 5.791 1.00 84.81 136 GLY A O 1
ATOM 973 N N . THR A 1 137 ? 3.111 0.294 5.971 1.00 90.88 137 THR A N 1
ATOM 974 C CA . THR A 1 137 ? 3.781 0.789 4.764 1.00 90.88 137 THR A CA 1
ATOM 975 C C . THR A 1 137 ? 3.124 0.246 3.498 1.00 90.88 137 THR A C 1
ATOM 977 O O . THR A 1 137 ? 2.648 -0.886 3.447 1.00 90.88 137 THR A O 1
ATOM 980 N N . ILE A 1 138 ? 3.098 1.061 2.446 1.00 92.69 138 ILE A N 1
ATOM 981 C CA . ILE A 1 138 ? 2.619 0.681 1.116 1.00 92.69 138 ILE A CA 1
ATOM 982 C C . ILE A 1 138 ? 3.755 0.924 0.125 1.00 92.69 138 ILE A C 1
ATOM 984 O O . ILE A 1 138 ? 4.193 2.057 -0.079 1.00 92.69 138 ILE A O 1
ATOM 988 N N . LEU A 1 139 ? 4.235 -0.144 -0.507 1.00 94.06 139 LEU A N 1
ATOM 989 C CA . LEU A 1 139 ? 5.177 -0.067 -1.616 1.00 94.06 139 LEU A CA 1
ATOM 990 C C . LEU A 1 139 ? 4.400 0.140 -2.915 1.00 94.06 139 LEU A C 1
ATOM 992 O O . LEU A 1 139 ? 3.665 -0.747 -3.344 1.00 94.06 139 LEU A O 1
ATOM 996 N N . VAL A 1 140 ? 4.595 1.289 -3.553 1.00 93.69 140 VAL A N 1
ATOM 997 C CA . VAL A 1 140 ? 4.048 1.590 -4.879 1.00 93.69 140 VAL A CA 1
ATOM 998 C C . VAL A 1 140 ? 5.115 1.304 -5.920 1.00 93.69 140 VAL A C 1
ATOM 1000 O O . VAL A 1 140 ? 6.223 1.834 -5.827 1.00 93.69 140 VAL A O 1
ATOM 1003 N N . LYS A 1 141 ? 4.788 0.467 -6.903 1.00 95.25 141 LYS A N 1
ATOM 1004 C CA . LYS A 1 141 ? 5.634 0.138 -8.052 1.00 95.25 141 LYS A CA 1
ATOM 1005 C C . LYS A 1 141 ? 4.949 0.614 -9.324 1.00 95.25 141 LYS A C 1
ATOM 1007 O O . LYS A 1 141 ? 3.804 0.250 -9.566 1.00 95.25 141 LYS A O 1
ATOM 1012 N N . VAL A 1 142 ? 5.655 1.395 -10.127 1.00 94.31 142 VAL A N 1
ATOM 1013 C CA . VAL A 1 142 ? 5.224 1.825 -11.458 1.00 94.31 142 VAL A CA 1
ATOM 1014 C C . VAL A 1 142 ? 6.075 1.072 -12.468 1.00 94.31 142 VAL A C 1
ATOM 1016 O O . VAL A 1 142 ? 7.292 1.269 -12.507 1.00 94.31 142 VAL A O 1
ATOM 1019 N N . VAL A 1 143 ? 5.440 0.188 -13.229 1.00 94.94 143 VAL A N 1
ATOM 1020 C CA . VAL A 1 143 ? 6.065 -0.615 -14.283 1.00 94.94 143 VAL A CA 1
ATOM 1021 C C . VAL A 1 143 ? 5.943 0.148 -15.590 1.00 94.94 143 VAL A C 1
ATOM 1023 O O . VAL A 1 143 ? 4.873 0.652 -15.933 1.00 94.94 143 VAL A O 1
ATOM 1026 N N . THR A 1 144 ? 7.054 0.269 -16.302 1.00 95.19 144 THR A N 1
ATOM 1027 C CA . THR A 1 144 ? 7.153 1.070 -17.517 1.00 95.19 144 THR A CA 1
ATOM 1028 C C . THR A 1 144 ? 7.893 0.329 -18.608 1.00 95.19 144 THR A C 1
ATOM 1030 O O . THR A 1 144 ? 8.821 -0.418 -18.308 1.00 95.19 144 THR A O 1
ATOM 1033 N N . LYS A 1 145 ? 7.542 0.632 -19.856 1.00 95.69 145 LYS A N 1
ATOM 1034 C CA . LYS A 1 145 ? 8.192 0.114 -21.050 1.00 95.69 145 LYS A CA 1
ATOM 1035 C C . LYS A 1 145 ? 8.616 1.232 -21.990 1.00 95.69 145 LYS A C 1
ATOM 1037 O O . LYS A 1 145 ? 7.786 2.046 -22.397 1.00 95.69 145 LYS A O 1
ATOM 1042 N N . THR A 1 146 ? 9.887 1.249 -22.375 1.00 96.06 146 THR A N 1
ATOM 1043 C CA . THR A 1 146 ? 10.429 2.146 -23.407 1.00 96.06 146 THR A CA 1
ATOM 1044 C C . THR A 1 146 ? 10.986 1.309 -24.548 1.00 96.06 146 THR A C 1
ATOM 1046 O O . THR A 1 146 ? 12.071 0.741 -24.436 1.00 96.06 146 THR A O 1
ATOM 1049 N N . THR A 1 147 ? 10.245 1.226 -25.652 1.00 94.56 147 THR A N 1
ATOM 1050 C CA . THR A 1 147 ? 10.656 0.440 -26.821 1.00 94.56 147 THR A CA 1
ATOM 1051 C C . THR A 1 147 ? 11.992 0.928 -27.374 1.00 94.56 147 THR A C 1
ATOM 1053 O O . THR A 1 147 ? 12.199 2.127 -27.562 1.00 94.56 147 THR A O 1
ATOM 1056 N N . GLY A 1 148 ? 12.894 -0.011 -27.651 1.00 92.88 148 GLY A N 1
ATOM 1057 C CA . GLY A 1 148 ? 14.224 0.268 -28.182 1.00 92.88 148 GLY A CA 1
ATOM 1058 C C . GLY A 1 148 ? 15.258 0.685 -27.137 1.00 92.88 148 GLY A C 1
ATOM 1059 O O . GLY A 1 148 ? 16.416 0.863 -27.507 1.00 92.88 148 GLY A O 1
ATOM 1060 N N . ALA A 1 149 ? 14.896 0.822 -25.857 1.00 95.00 149 ALA A N 1
ATOM 1061 C CA . ALA A 1 149 ? 15.883 1.002 -24.794 1.00 95.00 149 ALA A CA 1
ATOM 1062 C C . ALA A 1 149 ? 16.696 -0.288 -24.588 1.00 95.00 149 ALA A C 1
ATOM 1064 O O . ALA A 1 149 ? 16.251 -1.392 -24.894 1.00 95.00 149 ALA A O 1
ATOM 1065 N N . SER A 1 150 ? 17.895 -0.159 -24.023 1.00 93.38 150 SER A N 1
ATOM 1066 C CA . SER A 1 150 ? 18.773 -1.295 -23.703 1.00 93.38 150 SER A CA 1
ATOM 1067 C C . SER A 1 150 ? 18.125 -2.274 -22.726 1.00 93.38 150 SER A C 1
ATOM 1069 O O . SER A 1 150 ? 18.424 -3.465 -22.744 1.00 93.38 150 SER A O 1
ATOM 1071 N N . ILE A 1 151 ? 17.267 -1.750 -21.855 1.00 93.44 151 ILE A N 1
ATOM 1072 C CA . ILE A 1 151 ? 16.365 -2.508 -20.999 1.00 93.44 151 ILE A CA 1
ATOM 1073 C C . ILE A 1 151 ? 14.996 -1.889 -21.240 1.00 93.44 151 ILE A C 1
ATOM 1075 O O . ILE A 1 151 ? 14.750 -0.776 -20.783 1.00 93.44 151 ILE A O 1
ATOM 1079 N N . GLU A 1 152 ? 14.130 -2.558 -21.998 1.00 94.00 152 GLU A N 1
ATOM 1080 C CA . GLU A 1 152 ? 12.827 -1.976 -22.334 1.00 94.00 152 GLU A CA 1
ATOM 1081 C C . GLU A 1 152 ? 11.951 -1.804 -21.090 1.00 94.00 152 GLU A C 1
ATOM 1083 O O . GLU A 1 152 ? 11.351 -0.742 -20.920 1.00 94.00 152 GLU A O 1
ATOM 1088 N N . ASP A 1 153 ? 11.955 -2.797 -20.198 1.00 96.12 153 ASP A N 1
ATOM 1089 C CA . ASP A 1 153 ? 11.106 -2.829 -19.010 1.00 96.12 153 ASP A CA 1
ATOM 1090 C C . ASP A 1 153 ? 11.844 -2.296 -17.777 1.00 96.12 153 ASP A C 1
ATOM 1092 O O . ASP A 1 153 ? 12.875 -2.817 -17.346 1.00 96.12 153 ASP A O 1
ATOM 1096 N N . ALA A 1 154 ? 11.289 -1.262 -17.158 1.00 95.38 154 ALA A N 1
ATOM 1097 C CA . ALA A 1 154 ? 11.836 -0.645 -15.960 1.00 95.38 154 ALA A CA 1
ATOM 1098 C C . ALA A 1 154 ? 10.755 -0.459 -14.898 1.00 95.38 154 ALA A C 1
ATOM 1100 O O . ALA A 1 154 ? 9.574 -0.295 -15.196 1.00 95.38 154 ALA A O 1
ATOM 1101 N N . THR A 1 155 ? 11.164 -0.463 -13.631 1.00 95.44 155 THR A N 1
ATOM 1102 C CA . THR A 1 155 ? 10.262 -0.227 -12.500 1.00 95.44 155 THR A CA 1
ATOM 1103 C C . THR A 1 155 ? 10.790 0.902 -11.629 1.00 95.44 155 THR A C 1
ATOM 1105 O O . THR A 1 155 ? 11.937 0.870 -11.183 1.00 95.44 155 THR A O 1
ATOM 1108 N N . VAL A 1 156 ? 9.931 1.876 -11.330 1.00 94.19 156 VAL A N 1
ATOM 1109 C CA . VAL A 1 156 ? 10.168 2.867 -10.273 1.00 94.19 156 VAL A CA 1
ATOM 1110 C C . VAL A 1 156 ? 9.363 2.460 -9.056 1.00 94.19 156 VAL A C 1
ATOM 1112 O O . VAL A 1 156 ? 8.166 2.207 -9.161 1.00 94.19 156 VAL A O 1
ATOM 1115 N N . SER A 1 157 ? 9.998 2.420 -7.888 1.00 93.94 157 SER A N 1
ATOM 1116 C CA . SER A 1 157 ? 9.308 2.100 -6.644 1.00 93.94 157 SER A CA 1
ATOM 1117 C C . SER A 1 157 ? 9.504 3.162 -5.575 1.00 93.94 157 SER A C 1
ATOM 1119 O O . SER A 1 157 ? 10.591 3.732 -5.442 1.00 93.94 157 SER A O 1
ATOM 1121 N N . LYS A 1 158 ? 8.470 3.376 -4.764 1.00 92.94 158 LYS A N 1
ATOM 1122 C CA . LYS A 1 158 ? 8.511 4.246 -3.590 1.00 92.94 158 LYS A CA 1
ATOM 1123 C C . LYS A 1 158 ? 7.681 3.645 -2.464 1.00 92.94 158 LYS A C 1
ATOM 1125 O O . LYS A 1 158 ? 6.569 3.178 -2.687 1.00 92.94 158 LYS A O 1
ATOM 1130 N N . THR A 1 159 ? 8.222 3.699 -1.254 1.00 91.94 159 THR A N 1
ATOM 1131 C CA . THR A 1 159 ? 7.474 3.390 -0.036 1.00 91.94 159 THR A CA 1
ATOM 1132 C C . THR A 1 159 ? 6.749 4.639 0.443 1.00 91.94 159 THR A C 1
ATOM 1134 O O . THR A 1 159 ? 7.358 5.707 0.558 1.00 91.94 159 THR A O 1
ATOM 1137 N N . ALA A 1 160 ? 5.465 4.480 0.728 1.00 88.75 160 ALA A N 1
ATOM 1138 C CA . ALA A 1 160 ? 4.629 5.439 1.423 1.00 88.75 160 ALA A CA 1
ATOM 1139 C C . ALA A 1 160 ? 4.208 4.870 2.775 1.00 88.75 160 ALA A C 1
ATOM 1141 O O . ALA A 1 160 ? 4.121 3.655 2.953 1.00 88.75 160 ALA A O 1
ATOM 1142 N N . HIS A 1 161 ? 3.923 5.757 3.717 1.00 82.81 161 HIS A N 1
ATOM 1143 C CA . HIS A 1 161 ? 3.419 5.374 5.028 1.00 82.81 161 HIS A CA 1
ATOM 1144 C C . HIS A 1 161 ? 1.915 5.626 5.096 1.00 82.81 161 HIS A C 1
ATOM 1146 O O . HIS A 1 161 ? 1.450 6.667 4.628 1.00 82.81 161 HIS A O 1
ATOM 1152 N N . GLY A 1 162 ? 1.191 4.670 5.666 1.00 77.25 162 GLY A N 1
ATOM 1153 C CA . GLY A 1 162 ? -0.178 4.796 6.150 1.00 77.25 162 GLY A CA 1
ATOM 1154 C C . GLY A 1 162 ? -0.261 4.362 7.616 1.00 77.25 162 GLY A C 1
ATOM 1155 O O . GLY A 1 162 ? 0.769 4.186 8.271 1.00 77.25 162 GLY A O 1
ATOM 1156 N N . GLN A 1 163 ? -1.475 4.179 8.135 1.00 80.56 163 GLN A N 1
ATOM 1157 C CA . GLN A 1 163 ? -1.670 3.516 9.427 1.00 80.56 163 GLN A CA 1
ATOM 1158 C C . GLN A 1 163 ? -1.555 2.000 9.238 1.00 80.56 163 GLN A C 1
ATOM 1160 O O . GLN A 1 163 ? -1.888 1.475 8.172 1.00 80.56 163 GLN A O 1
ATOM 1165 N N . SER A 1 164 ? -1.054 1.284 10.248 1.00 84.56 164 SER A N 1
ATOM 1166 C CA . SER A 1 164 ? -1.067 -0.177 10.181 1.00 84.56 164 SER A CA 1
ATOM 1167 C C . SER A 1 164 ? -2.499 -0.694 10.264 1.00 84.56 164 SER A C 1
ATOM 1169 O O . SER A 1 164 ? -3.358 -0.090 10.910 1.00 84.56 164 SER A O 1
ATOM 1171 N N . ASP A 1 165 ? -2.762 -1.836 9.630 1.00 84.69 165 ASP A N 1
ATOM 1172 C CA . ASP A 1 165 ? -4.067 -2.495 9.704 1.00 84.69 165 ASP A CA 1
ATOM 1173 C C . ASP A 1 165 ? -4.481 -2.744 11.169 1.00 84.69 165 ASP A C 1
ATOM 1175 O O . ASP A 1 165 ? -5.659 -2.630 11.511 1.00 84.69 165 ASP A O 1
ATOM 1179 N N . ALA A 1 166 ? -3.507 -3.026 12.041 1.00 86.06 166 ALA A N 1
ATOM 1180 C CA . ALA A 1 166 ? -3.722 -3.231 13.467 1.00 86.06 166 ALA A CA 1
ATOM 1181 C C . ALA A 1 166 ? -4.086 -1.931 14.206 1.00 86.06 166 ALA A C 1
ATOM 1183 O O . ALA A 1 166 ? -5.023 -1.946 15.002 1.00 86.06 166 ALA A O 1
ATOM 1184 N N . ASP A 1 167 ? -3.423 -0.805 13.910 1.00 87.06 167 ASP A N 1
ATOM 1185 C CA . ASP A 1 167 ? -3.768 0.502 14.496 1.00 87.06 167 ASP A CA 1
ATOM 1186 C C . ASP A 1 167 ? -5.177 0.946 14.069 1.00 87.06 167 ASP A C 1
ATOM 1188 O O . ASP A 1 167 ? -5.968 1.431 14.878 1.00 87.06 167 ASP A O 1
ATOM 1192 N N . VAL A 1 168 ? -5.530 0.741 12.795 1.00 86.38 168 VAL A N 1
ATOM 1193 C CA . VAL A 1 168 ? -6.875 1.042 12.281 1.00 86.38 168 VAL A CA 1
ATOM 1194 C C . VAL A 1 168 ? -7.923 0.166 12.969 1.00 86.38 168 VAL A C 1
ATOM 1196 O O . VAL A 1 168 ? -8.954 0.673 13.419 1.00 86.38 168 VAL A O 1
ATOM 1199 N N . ALA A 1 169 ? -7.661 -1.138 13.097 1.00 87.06 169 ALA A N 1
ATOM 1200 C CA . ALA A 1 169 ? -8.552 -2.057 13.799 1.00 87.06 169 ALA A CA 1
ATOM 1201 C C . ALA A 1 169 ? -8.736 -1.660 15.272 1.00 87.06 169 ALA A C 1
ATOM 1203 O O . ALA A 1 169 ? -9.871 -1.625 15.752 1.00 87.06 169 ALA A O 1
ATOM 1204 N N . GLN A 1 170 ? -7.649 -1.297 15.960 1.00 89.12 170 GLN A N 1
ATOM 1205 C CA . GLN A 1 170 ? -7.683 -0.810 17.337 1.00 89.12 170 GLN A CA 1
ATOM 1206 C C . GLN A 1 170 ? -8.573 0.422 17.472 1.00 89.12 170 GLN A C 1
ATOM 1208 O O . GLN A 1 170 ? -9.478 0.420 18.299 1.00 89.12 170 GLN A O 1
ATOM 1213 N N . ASN A 1 171 ? -8.402 1.428 16.613 1.00 88.00 171 ASN A N 1
ATOM 1214 C CA . ASN A 1 171 ? -9.216 2.645 16.643 1.00 88.00 171 ASN A CA 1
ATOM 1215 C C . ASN A 1 171 ? -10.708 2.356 16.426 1.00 88.00 171 ASN A C 1
ATOM 1217 O O . ASN A 1 171 ? -11.560 2.864 17.159 1.00 88.00 171 ASN A O 1
ATOM 1221 N N . VAL A 1 172 ? -11.041 1.498 15.456 1.00 88.62 172 VAL A N 1
ATOM 1222 C CA . VAL A 1 172 ? -12.429 1.078 15.202 1.00 88.62 172 VAL A CA 1
ATOM 1223 C C . VAL A 1 172 ? -13.014 0.346 16.412 1.00 88.62 172 VAL A C 1
ATOM 1225 O O . VAL A 1 172 ? -14.171 0.568 16.772 1.00 88.62 172 VAL A O 1
ATOM 1228 N N . ASN A 1 173 ? -12.236 -0.516 17.063 1.00 91.19 173 ASN A N 1
ATOM 1229 C CA . ASN A 1 173 ? -12.691 -1.270 18.228 1.00 91.19 173 ASN A CA 1
ATOM 1230 C C . ASN A 1 173 ? -12.792 -0.387 19.485 1.00 91.19 173 ASN A C 1
ATOM 1232 O O . ASN A 1 173 ? -13.776 -0.497 20.213 1.00 91.19 173 ASN A O 1
ATOM 1236 N N . ASN A 1 174 ? -11.864 0.550 19.693 1.00 90.81 174 ASN A N 1
ATOM 1237 C CA . ASN A 1 174 ? -11.928 1.569 20.745 1.00 90.81 174 ASN A CA 1
ATOM 1238 C C . ASN A 1 174 ? -13.201 2.414 20.602 1.00 90.81 174 ASN A C 1
ATOM 1240 O O . ASN A 1 174 ? -13.948 2.571 21.567 1.00 90.81 174 ASN A O 1
ATOM 1244 N N . LYS A 1 175 ? -13.543 2.832 19.377 1.00 91.00 175 LYS A N 1
ATOM 1245 C CA . LYS A 1 175 ? -14.800 3.541 19.091 1.00 91.00 175 LYS A CA 1
ATOM 1246 C C . LYS A 1 175 ? -16.040 2.722 19.470 1.00 91.00 175 LYS A C 1
ATOM 1248 O O . LYS A 1 175 ? -16.997 3.287 19.998 1.00 91.00 175 LYS A O 1
ATOM 1253 N N . LYS A 1 176 ? -16.022 1.400 19.247 1.00 91.62 176 LYS A N 1
ATOM 1254 C CA . LYS A 1 176 ? -17.106 0.500 19.682 1.00 91.62 176 LYS A CA 1
ATOM 1255 C C . LYS A 1 176 ? -17.220 0.438 21.201 1.00 91.62 176 LYS A C 1
ATOM 1257 O O . LYS A 1 176 ? -18.339 0.430 21.704 1.00 91.62 176 LYS A O 1
ATOM 1262 N N . PHE A 1 177 ? -16.100 0.409 21.926 1.00 92.62 177 PHE A N 1
ATOM 1263 C CA . PHE A 1 177 ? -16.126 0.484 23.386 1.00 92.62 177 PHE A CA 1
ATOM 1264 C C . PHE A 1 177 ? -16.719 1.810 23.862 1.00 92.62 177 PHE A C 1
ATOM 1266 O O . PHE A 1 177 ? -17.607 1.787 24.704 1.00 92.62 177 PHE A O 1
ATOM 1273 N N . GLU A 1 178 ? -16.323 2.947 23.287 1.00 92.00 178 GLU A N 1
ATOM 1274 C CA . GLU A 1 178 ? -16.924 4.250 23.611 1.00 92.00 178 GLU A CA 1
ATOM 1275 C C . GLU A 1 178 ? -18.439 4.275 23.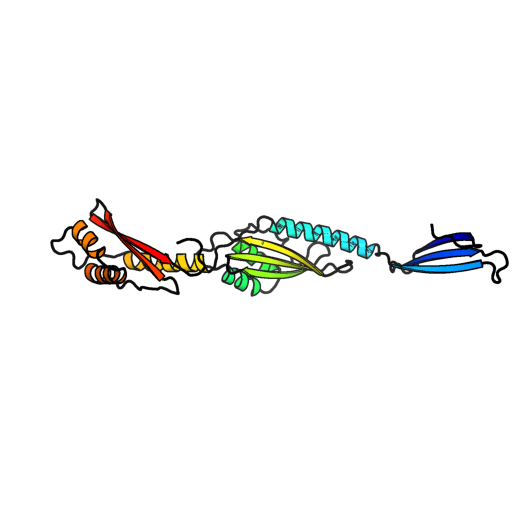366 1.00 92.00 178 GLU A C 1
ATOM 1277 O O . GLU A 1 178 ? -19.199 4.793 24.186 1.00 92.00 178 GLU A O 1
ATOM 1282 N N . ASP A 1 179 ? -18.898 3.691 22.254 1.00 93.56 179 ASP A N 1
ATOM 1283 C CA . ASP A 1 179 ? -20.320 3.668 21.907 1.00 93.56 179 ASP A CA 1
ATOM 1284 C C . ASP A 1 179 ? -21.164 2.850 22.894 1.00 93.56 179 ASP A C 1
ATOM 1286 O O . ASP A 1 179 ? -22.329 3.194 23.102 1.00 93.56 179 ASP A O 1
ATOM 1290 N N . LEU A 1 180 ? -20.586 1.849 23.576 1.00 93.81 180 LEU A N 1
ATOM 1291 C CA . LEU A 1 180 ? -21.270 1.140 24.669 1.00 93.81 180 LEU A CA 1
ATOM 1292 C C . LEU A 1 180 ? -21.650 2.088 25.813 1.00 93.81 180 LEU A C 1
ATOM 1294 O O . LEU A 1 180 ? -22.678 1.884 26.455 1.00 93.81 180 LEU A O 1
ATOM 1298 N N . PHE A 1 181 ? -20.847 3.127 26.056 1.00 93.25 181 PHE A N 1
ATOM 1299 C CA . PHE A 1 181 ? -21.025 4.045 27.183 1.00 93.25 181 PHE A CA 1
ATOM 1300 C C . PHE A 1 181 ? -21.680 5.378 26.813 1.00 93.25 181 PHE A C 1
ATOM 1302 O O . PHE A 1 181 ? -22.010 6.154 27.710 1.00 93.25 181 PHE A O 1
ATOM 1309 N N . LYS A 1 182 ? -21.929 5.649 25.524 1.00 91.12 182 LYS A N 1
ATOM 1310 C CA . LYS A 1 182 ? -22.407 6.954 25.026 1.00 91.12 182 LYS A CA 1
ATOM 1311 C C . LYS A 1 182 ? -23.679 7.469 25.713 1.00 91.12 182 LYS A C 1
ATOM 1313 O O . LYS A 1 182 ? -23.861 8.674 25.821 1.00 91.12 182 LYS A O 1
ATOM 1318 N N . ASN A 1 183 ? -24.535 6.567 26.196 1.00 88.75 183 ASN A N 1
ATOM 1319 C CA . ASN A 1 183 ? -25.760 6.894 26.934 1.00 88.75 183 ASN A CA 1
ATOM 1320 C C . ASN A 1 183 ? -25.852 6.155 28.279 1.00 88.75 183 ASN A C 1
ATOM 1322 O O . ASN A 1 183 ? -26.951 5.923 28.787 1.00 88.75 183 ASN A O 1
ATOM 1326 N N . ALA A 1 184 ? -24.708 5.744 28.833 1.00 93.19 184 ALA A N 1
ATOM 1327 C CA . ALA A 1 184 ? -24.657 5.021 30.093 1.00 93.19 184 ALA A CA 1
ATOM 1328 C C . ALA A 1 184 ? -25.243 5.858 31.231 1.00 93.19 184 ALA A C 1
ATOM 1330 O O . ALA A 1 184 ? -24.953 7.047 31.369 1.00 93.19 184 ALA A O 1
ATOM 1331 N N . LYS A 1 185 ? -26.040 5.212 32.080 1.00 93.12 185 LYS A N 1
ATOM 1332 C CA . LYS A 1 185 ? -26.531 5.779 33.335 1.00 93.12 185 LYS A CA 1
ATOM 1333 C C . LYS A 1 185 ? -26.357 4.751 34.436 1.00 93.12 185 LYS A C 1
ATOM 1335 O O . LYS A 1 185 ? -26.409 3.550 34.177 1.00 93.12 185 LYS A O 1
ATOM 1340 N N . LEU A 1 186 ? -26.178 5.229 35.660 1.00 93.88 186 LEU A N 1
ATOM 1341 C CA . LEU A 1 186 ? -26.274 4.359 36.821 1.00 93.88 186 LEU A CA 1
ATOM 1342 C C . LEU A 1 186 ? -27.733 3.938 36.991 1.00 93.88 186 LEU A C 1
ATOM 1344 O O . LEU A 1 186 ? -28.621 4.786 37.066 1.00 93.88 186 LEU A O 1
ATOM 1348 N N . ILE A 1 187 ? -27.968 2.633 37.049 1.00 94.94 187 ILE A N 1
ATOM 1349 C CA . ILE A 1 187 ? -29.290 2.052 37.309 1.00 94.94 187 ILE A CA 1
ATOM 1350 C C . ILE A 1 187 ? -29.417 1.564 38.752 1.00 94.94 187 ILE A C 1
ATOM 1352 O O . ILE A 1 187 ? -30.527 1.459 39.259 1.00 94.94 187 ILE A O 1
ATOM 1356 N N . ASN A 1 188 ? -28.288 1.322 39.429 1.00 92.81 188 ASN A N 1
ATOM 1357 C CA . ASN A 1 188 ? -28.249 0.751 40.775 1.00 92.81 188 ASN A CA 1
ATOM 1358 C C . ASN A 1 188 ? -27.587 1.660 41.823 1.00 92.81 188 ASN A C 1
ATOM 1360 O O . ASN A 1 188 ? -27.228 1.190 42.897 1.00 92.81 188 ASN A O 1
ATOM 1364 N N . GLN A 1 189 ? -27.473 2.971 41.582 1.00 90.75 189 GLN A N 1
ATOM 1365 C CA . GLN A 1 189 ? -26.825 3.904 42.520 1.00 90.75 189 GLN A CA 1
ATOM 1366 C C . GLN A 1 189 ? -27.448 3.880 43.932 1.00 90.75 189 GLN A C 1
ATOM 1368 O O . GLN A 1 189 ? -26.725 3.782 44.929 1.00 90.75 189 GLN A O 1
ATOM 1373 N N . GLY A 1 190 ? -28.782 3.928 44.024 1.00 92.06 190 GLY A N 1
ATOM 1374 C CA . GLY A 1 190 ? -29.498 4.029 45.298 1.00 92.06 190 GLY A CA 1
ATOM 1375 C C . GLY A 1 190 ? -29.078 5.276 46.086 1.00 92.06 190 GLY A C 1
ATOM 1376 O O . GLY A 1 190 ? -28.961 6.357 45.518 1.00 92.06 190 GLY A O 1
ATOM 1377 N N . ASN A 1 191 ? -28.798 5.109 47.382 1.00 93.81 191 ASN A N 1
ATOM 1378 C CA . ASN A 1 191 ? -28.355 6.195 48.271 1.00 93.81 191 ASN A CA 1
ATOM 1379 C C . ASN A 1 191 ? -26.827 6.421 48.265 1.00 93.81 191 ASN A C 1
ATOM 1381 O O . ASN A 1 191 ? -26.326 7.183 49.089 1.00 93.81 191 ASN A O 1
ATOM 1385 N N . ARG A 1 192 ? -26.073 5.737 47.391 1.00 94.31 192 ARG A N 1
ATOM 1386 C CA . ARG A 1 192 ? -24.609 5.855 47.324 1.00 94.31 192 ARG A CA 1
ATOM 1387 C C . ARG A 1 192 ? -24.191 7.104 46.556 1.00 94.31 192 ARG A C 1
ATOM 1389 O O . ARG A 1 192 ? -24.757 7.448 45.516 1.00 94.31 192 ARG A O 1
ATOM 1396 N N . THR A 1 193 ? -23.130 7.739 47.026 1.00 93.12 193 THR A N 1
ATOM 1397 C CA . THR A 1 193 ? -22.431 8.791 46.286 1.00 93.12 193 THR A CA 1
ATOM 1398 C C . THR A 1 193 ? -21.756 8.222 45.036 1.00 93.12 193 THR A C 1
ATOM 1400 O O . THR A 1 193 ? -21.389 7.044 44.976 1.00 93.12 193 THR A O 1
ATOM 1403 N N . THR A 1 194 ? -21.537 9.067 44.032 1.00 92.88 194 THR A N 1
ATOM 1404 C CA . THR A 1 194 ? -20.770 8.727 42.821 1.00 92.88 194 THR A CA 1
ATOM 1405 C C . THR A 1 194 ? -19.364 8.234 43.158 1.00 92.88 194 THR A C 1
ATOM 1407 O O . THR A 1 194 ? -18.887 7.276 42.549 1.00 92.88 194 THR A O 1
ATOM 1410 N N . SER A 1 195 ? -18.747 8.792 44.202 1.00 92.75 195 SER A N 1
ATOM 1411 C CA . SER A 1 195 ? -17.469 8.331 44.749 1.00 92.75 195 SER A CA 1
ATOM 1412 C C . SER A 1 195 ? -17.516 6.894 45.263 1.00 92.75 195 SER A C 1
ATOM 1414 O O . SER A 1 195 ? -16.627 6.091 44.974 1.00 92.75 195 SER A O 1
ATOM 1416 N N . GLU A 1 196 ? -18.547 6.537 46.033 1.00 94.44 196 GLU A N 1
ATOM 1417 C CA . GLU A 1 196 ? -18.719 5.179 46.558 1.00 94.44 196 GLU A CA 1
ATOM 1418 C C . GLU A 1 196 ? -18.968 4.173 45.438 1.00 94.44 196 GLU A C 1
ATOM 1420 O O . GLU A 1 196 ? -18.374 3.090 45.446 1.00 94.44 196 GLU A O 1
ATOM 1425 N N . VAL A 1 197 ? -19.783 4.544 44.447 1.00 95.56 197 VAL A N 1
ATOM 1426 C CA . VAL A 1 197 ? -20.012 3.726 43.251 1.00 95.56 197 VAL A CA 1
ATOM 1427 C C . VAL A 1 197 ? -18.696 3.520 42.498 1.00 95.56 197 VAL A C 1
ATOM 1429 O O . VAL A 1 197 ? -18.279 2.375 42.321 1.00 95.56 197 VAL A O 1
ATOM 1432 N N . ALA A 1 198 ? -17.968 4.588 42.160 1.00 95.44 198 ALA A N 1
ATOM 1433 C CA . ALA A 1 198 ? -16.683 4.500 41.462 1.00 95.44 198 ALA A CA 1
ATOM 1434 C C . ALA A 1 198 ? -15.643 3.670 42.239 1.00 95.44 198 ALA A C 1
ATOM 1436 O O . ALA A 1 198 ? -14.932 2.847 41.657 1.00 95.44 198 ALA A O 1
ATOM 1437 N N . LYS A 1 199 ? -15.568 3.826 43.569 1.00 95.12 199 LYS A N 1
ATOM 1438 C CA . LYS A 1 199 ? -14.708 2.997 44.431 1.00 95.12 199 LYS A CA 1
ATOM 1439 C C . LYS A 1 199 ? -15.112 1.531 44.383 1.00 95.12 199 LYS A C 1
ATOM 1441 O O . LYS A 1 199 ? -14.231 0.680 44.334 1.00 95.12 199 LYS A O 1
ATOM 1446 N N . SER A 1 200 ? -16.408 1.220 44.397 1.00 94.94 200 SER A N 1
ATOM 1447 C CA . SER A 1 200 ? -16.891 -0.163 44.324 1.00 94.94 200 SER A CA 1
ATOM 1448 C C . SER A 1 200 ? -16.572 -0.818 42.977 1.00 94.94 200 SER A C 1
ATOM 1450 O O . SER A 1 200 ? -16.055 -1.932 42.963 1.00 94.94 200 SER A O 1
ATOM 1452 N N . MET A 1 201 ? -16.748 -0.091 41.868 1.00 96.12 201 MET A N 1
ATOM 1453 C CA . MET A 1 201 ? -16.464 -0.576 40.513 1.00 96.12 201 MET A CA 1
ATOM 1454 C C . MET A 1 201 ? -14.971 -0.761 40.224 1.00 96.12 201 MET A C 1
ATOM 1456 O O . MET A 1 201 ? -14.616 -1.463 39.285 1.00 96.12 201 MET A O 1
ATOM 1460 N N . ASN A 1 202 ? -14.086 -0.148 41.015 1.00 96.38 202 ASN A N 1
ATOM 1461 C CA . ASN A 1 202 ? -12.635 -0.309 40.890 1.00 96.38 202 ASN A CA 1
ATOM 1462 C C . ASN A 1 202 ? -12.055 -1.486 41.688 1.00 96.38 202 ASN A C 1
ATOM 1464 O O . ASN A 1 202 ? -10.848 -1.727 41.598 1.00 96.38 202 ASN A O 1
ATOM 1468 N N . LYS A 1 203 ? -12.856 -2.188 42.495 1.00 94.75 203 LYS A N 1
ATOM 1469 C CA . LYS A 1 203 ? -12.358 -3.285 43.334 1.00 94.75 203 LYS A CA 1
ATOM 1470 C C . LYS A 1 203 ? -12.116 -4.554 42.517 1.00 94.75 203 LYS A C 1
ATOM 1472 O O . LYS A 1 203 ? -12.844 -4.849 41.577 1.00 94.75 203 LYS A O 1
ATOM 1477 N N . GLY A 1 204 ? -11.129 -5.331 42.955 1.00 95.62 204 GLY A N 1
ATOM 1478 C CA . GLY A 1 204 ? -10.863 -6.668 42.431 1.00 95.62 204 GLY A CA 1
ATOM 1479 C C . GLY A 1 204 ? -10.118 -6.689 41.097 1.00 95.62 204 GLY A C 1
ATOM 1480 O O . GLY A 1 204 ? -9.437 -5.737 40.704 1.00 95.62 204 GLY A O 1
ATOM 1481 N N . SER A 1 205 ? -10.216 -7.836 40.435 1.00 97.19 205 SER A N 1
ATOM 1482 C CA . SER A 1 205 ? -9.619 -8.115 39.132 1.00 97.19 205 SER A CA 1
ATOM 1483 C C . SER A 1 205 ? -10.335 -7.372 37.999 1.00 97.19 205 SER A C 1
ATOM 1485 O O . SER A 1 205 ? -11.420 -6.822 38.174 1.00 97.19 205 SER A O 1
ATOM 1487 N N . LEU A 1 206 ? -9.766 -7.395 36.790 1.00 96.25 206 LEU A N 1
ATOM 1488 C CA . LEU A 1 206 ? -10.433 -6.856 35.599 1.00 96.25 206 LEU A CA 1
ATOM 1489 C C . LEU A 1 206 ? -11.832 -7.465 35.381 1.00 96.25 206 LEU A C 1
ATOM 1491 O O . LEU A 1 206 ? -12.764 -6.747 35.026 1.00 96.25 206 LEU A O 1
ATOM 1495 N N . ALA A 1 207 ? -11.988 -8.769 35.625 1.00 96.75 207 ALA A N 1
ATOM 1496 C CA . ALA A 1 207 ? -13.276 -9.446 35.502 1.00 96.75 207 ALA A CA 1
ATOM 1497 C C . ALA A 1 207 ? -14.297 -8.920 36.526 1.00 96.75 207 ALA A C 1
ATOM 1499 O O . ALA A 1 207 ? -15.458 -8.702 36.178 1.00 96.75 207 ALA A O 1
ATOM 1500 N N . ASP A 1 208 ? -13.853 -8.644 37.756 1.00 97.69 208 ASP A N 1
ATOM 1501 C CA . ASP A 1 208 ? -14.706 -8.065 38.800 1.00 97.69 208 ASP A CA 1
ATOM 1502 C C . ASP A 1 208 ? -15.164 -6.654 38.419 1.00 97.69 208 ASP A C 1
ATOM 1504 O O . ASP A 1 208 ? -16.346 -6.335 38.546 1.00 97.69 208 ASP A O 1
ATOM 1508 N N . LYS A 1 209 ? -14.261 -5.837 37.863 1.00 97.69 209 LYS A N 1
ATOM 1509 C CA . LYS A 1 209 ? -14.586 -4.489 37.368 1.00 97.69 209 LYS A CA 1
ATOM 1510 C C . LYS A 1 209 ? -15.615 -4.521 36.235 1.00 97.69 209 LYS A C 1
ATOM 1512 O O . LYS A 1 209 ? -16.563 -3.741 36.253 1.00 97.69 209 LYS A O 1
ATOM 1517 N N . ILE A 1 210 ? -15.467 -5.439 35.275 1.00 97.19 210 ILE A N 1
ATOM 1518 C CA . ILE A 1 210 ? -16.436 -5.633 34.179 1.00 97.19 210 ILE A CA 1
ATOM 1519 C C . ILE A 1 210 ? -17.813 -6.014 34.736 1.00 97.19 210 ILE A C 1
AT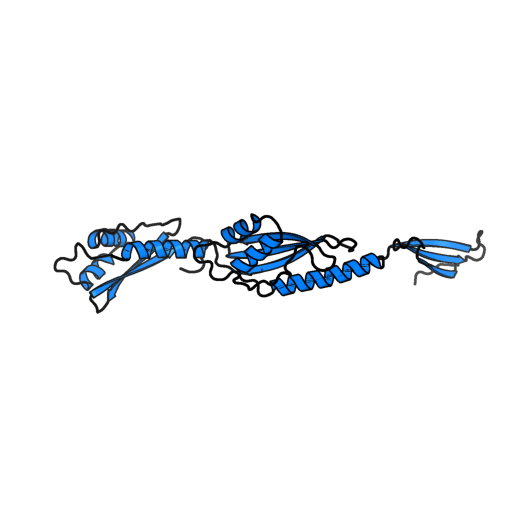OM 1521 O O . ILE A 1 210 ? -18.819 -5.409 34.365 1.00 97.19 210 ILE A O 1
ATOM 1525 N N . LYS A 1 211 ? -17.859 -6.965 35.674 1.00 97.19 211 LYS A N 1
ATOM 1526 C CA . LYS A 1 211 ? -19.107 -7.388 36.321 1.00 97.19 211 LYS A CA 1
ATOM 1527 C C . LYS A 1 211 ? -19.751 -6.260 37.131 1.00 97.19 211 LYS A C 1
ATOM 1529 O O . LYS A 1 211 ? -20.976 -6.136 37.155 1.00 97.19 211 LYS A O 1
ATOM 1534 N N . ALA A 1 212 ? -18.942 -5.424 37.778 1.00 97.06 212 ALA A N 1
ATOM 1535 C CA . ALA A 1 212 ? -19.425 -4.253 38.493 1.00 97.06 212 ALA A CA 1
ATOM 1536 C C . ALA A 1 212 ? -20.022 -3.212 37.533 1.00 97.06 212 ALA A C 1
ATOM 1538 O O . ALA A 1 212 ? -21.088 -2.686 37.827 1.00 97.06 212 ALA A O 1
ATOM 1539 N N . ILE A 1 213 ? -19.416 -2.967 36.363 1.00 96.75 213 ILE A N 1
ATOM 1540 C CA . ILE A 1 213 ? -20.011 -2.106 35.322 1.00 96.75 213 ILE A CA 1
ATOM 1541 C C . ILE A 1 213 ? -21.382 -2.628 34.898 1.00 96.75 213 ILE A C 1
ATOM 1543 O O . ILE A 1 213 ? -22.341 -1.856 34.896 1.00 96.75 213 ILE A O 1
ATOM 1547 N N . GLU A 1 214 ? -21.499 -3.920 34.591 1.00 96.88 214 GLU A N 1
ATOM 1548 C CA . GLU A 1 214 ? -22.785 -4.518 34.213 1.00 96.88 214 GLU A CA 1
ATOM 1549 C C . GLU A 1 214 ? -23.820 -4.366 35.330 1.00 96.88 214 GLU A C 1
ATOM 1551 O O . GLU A 1 214 ? -24.956 -3.980 35.075 1.00 96.88 214 GLU A O 1
ATOM 1556 N N . THR A 1 215 ? -23.414 -4.589 36.580 1.00 96.31 215 THR A N 1
ATOM 1557 C CA . THR A 1 215 ? -24.300 -4.437 37.739 1.00 96.31 215 THR A CA 1
ATOM 1558 C C . THR A 1 215 ? -24.756 -2.989 37.911 1.00 96.31 215 THR A C 1
ATOM 1560 O O . THR A 1 215 ? -25.935 -2.746 38.125 1.00 96.31 215 THR A O 1
ATOM 1563 N N . GLU A 1 216 ? -23.856 -2.012 37.816 1.00 96.12 216 GLU A N 1
ATOM 1564 C CA . GLU A 1 216 ? -24.171 -0.610 38.116 1.00 96.12 216 GLU A CA 1
ATOM 1565 C C . GLU A 1 216 ? -24.885 0.117 36.974 1.00 96.12 216 GLU A C 1
ATOM 1567 O O . GLU A 1 216 ? -25.628 1.066 37.226 1.00 96.12 216 GLU A O 1
ATOM 1572 N N . THR A 1 217 ? -24.680 -0.319 35.728 1.00 95.75 217 THR A N 1
ATOM 1573 C CA . THR A 1 217 ? -25.145 0.396 34.524 1.00 95.75 217 THR A CA 1
ATOM 1574 C C . THR A 1 217 ? -26.044 -0.431 33.605 1.00 95.75 217 THR A C 1
ATOM 1576 O O . THR A 1 217 ? -26.677 0.122 32.710 1.00 95.75 217 THR A O 1
ATOM 1579 N N . GLY A 1 218 ? -26.087 -1.754 33.780 1.00 95.69 218 GLY A N 1
ATOM 1580 C CA . GLY A 1 218 ? -26.718 -2.686 32.841 1.00 95.69 218 GLY A CA 1
ATOM 1581 C C . GLY A 1 218 ? -25.900 -2.954 31.570 1.00 95.69 218 GLY A C 1
ATOM 1582 O O . GLY A 1 218 ? -26.337 -3.728 30.718 1.00 95.69 218 GLY A O 1
ATOM 1583 N N . ILE A 1 219 ? -24.723 -2.337 31.410 1.00 96.25 219 ILE A N 1
ATOM 1584 C CA . ILE A 1 219 ? -23.899 -2.468 30.203 1.00 96.25 219 ILE A CA 1
ATOM 1585 C C . ILE A 1 219 ? -23.042 -3.728 30.278 1.00 96.25 219 ILE A C 1
ATOM 1587 O O . ILE A 1 219 ? -22.154 -3.855 31.121 1.00 96.25 219 ILE A O 1
ATOM 1591 N N . LYS A 1 220 ? -23.252 -4.634 29.321 1.00 95.69 220 LYS A N 1
ATOM 1592 C CA . LYS A 1 220 ? -22.396 -5.806 29.117 1.00 95.69 220 LYS A CA 1
ATOM 1593 C C . LYS A 1 220 ? -21.135 -5.407 28.365 1.00 95.69 220 LYS A C 1
ATOM 1595 O O . LYS A 1 220 ? -21.163 -5.246 27.146 1.00 95.69 220 LYS A O 1
ATOM 1600 N N . VAL A 1 221 ? -20.028 -5.257 29.087 1.00 95.81 221 VAL A N 1
ATOM 1601 C CA . VAL A 1 221 ? -18.726 -4.940 28.487 1.00 95.81 221 VAL A CA 1
ATOM 1602 C C . VAL A 1 221 ? -18.080 -6.230 27.967 1.00 95.81 221 VAL A C 1
ATOM 1604 O O . VAL A 1 221 ? -17.773 -7.117 28.767 1.00 95.81 221 VAL A O 1
ATOM 1607 N N . PRO A 1 222 ? -17.852 -6.374 26.650 1.00 95.56 222 PRO A N 1
ATOM 1608 C CA . PRO A 1 222 ? -17.144 -7.530 26.122 1.00 95.56 222 PRO A CA 1
ATOM 1609 C C . PRO A 1 222 ? -15.661 -7.466 26.510 1.00 95.56 222 PRO A C 1
ATOM 1611 O O . PRO A 1 222 ? -15.043 -6.407 26.479 1.00 95.56 222 PRO A O 1
ATOM 1614 N N . THR A 1 223 ? -15.054 -8.608 26.829 1.00 94.00 223 THR A N 1
ATOM 1615 C CA . THR A 1 223 ? -13.613 -8.694 27.143 1.00 94.00 223 THR A CA 1
ATOM 1616 C C . THR A 1 223 ? -12.728 -8.583 25.900 1.00 94.00 223 THR A C 1
ATOM 1618 O O . THR A 1 223 ? -11.523 -8.339 26.001 1.00 94.00 223 THR A O 1
ATOM 1621 N N . THR A 1 224 ? -13.301 -8.794 24.714 1.00 93.25 224 THR A N 1
ATOM 1622 C CA . THR A 1 224 ? -12.620 -8.712 23.421 1.00 93.25 224 THR A CA 1
ATOM 1623 C C . THR A 1 224 ? -13.605 -8.275 22.344 1.00 93.25 224 THR A C 1
ATOM 1625 O O . THR A 1 224 ? -14.739 -8.750 22.305 1.00 93.25 224 THR A O 1
ATOM 1628 N N . VAL A 1 225 ? -13.166 -7.400 21.443 1.00 92.25 225 VAL A N 1
ATOM 1629 C CA . VAL A 1 225 ? -13.910 -6.983 20.250 1.00 92.25 225 VAL A CA 1
ATOM 1630 C C . VAL A 1 225 ? -12.988 -7.151 19.055 1.00 92.25 225 VAL A C 1
ATOM 1632 O O . VAL A 1 225 ? -11.954 -6.500 18.990 1.00 92.25 225 VAL A O 1
ATOM 1635 N N . ASN A 1 226 ? -13.343 -8.034 18.117 1.00 88.88 226 ASN A N 1
ATOM 1636 C CA . ASN A 1 226 ? -12.601 -8.245 16.867 1.00 88.88 226 ASN A CA 1
ATOM 1637 C C . ASN A 1 226 ? -11.071 -8.403 17.049 1.00 88.88 226 ASN A C 1
ATOM 1639 O O . ASN A 1 226 ? -10.296 -7.834 16.286 1.00 88.88 226 ASN A O 1
ATOM 1643 N N . GLY A 1 227 ? -10.635 -9.145 18.073 1.00 88.94 227 GLY A N 1
ATOM 1644 C CA . GLY A 1 227 ? -9.212 -9.369 18.370 1.00 88.94 227 GLY A CA 1
ATOM 1645 C C . GLY A 1 227 ? -8.536 -8.293 19.232 1.00 88.94 227 GLY A C 1
ATOM 1646 O O . GLY A 1 227 ? -7.429 -8.530 19.705 1.00 88.94 227 GLY A O 1
ATOM 1647 N N . THR A 1 228 ? -9.197 -7.164 19.506 1.00 92.81 228 THR A N 1
ATOM 1648 C CA . THR A 1 228 ? -8.755 -6.172 20.498 1.00 92.81 228 THR A CA 1
ATOM 1649 C C . THR A 1 228 ? -9.248 -6.575 21.882 1.00 92.81 228 THR A C 1
ATOM 1651 O O . THR A 1 228 ? -10.456 -6.697 22.105 1.00 92.81 228 THR A O 1
ATOM 1654 N N . LYS A 1 229 ? -8.327 -6.783 22.820 1.00 94.94 229 LYS A N 1
ATOM 1655 C CA . LYS A 1 229 ? -8.605 -7.235 24.188 1.00 94.94 229 LYS A CA 1
ATOM 1656 C C . LYS A 1 229 ? -8.594 -6.060 25.162 1.00 94.94 229 LYS A C 1
ATOM 1658 O O . LYS A 1 229 ? -7.752 -5.179 25.044 1.00 94.94 229 LYS A O 1
ATOM 1663 N N . ILE A 1 230 ? -9.470 -6.079 26.166 1.00 95.50 230 ILE A N 1
ATOM 1664 C CA . ILE A 1 230 ? -9.342 -5.177 27.319 1.00 95.50 230 ILE A CA 1
ATOM 1665 C C . ILE A 1 230 ? -8.239 -5.697 28.247 1.00 95.50 230 ILE A C 1
ATOM 1667 O O . ILE A 1 230 ? -8.284 -6.844 28.700 1.00 95.50 230 ILE A O 1
ATOM 1671 N N . THR A 1 231 ? -7.274 -4.844 28.569 1.00 95.31 231 THR A N 1
ATOM 1672 C CA . THR A 1 231 ? -6.169 -5.141 29.496 1.00 95.31 231 THR A CA 1
ATOM 1673 C C . THR A 1 231 ? -6.292 -4.384 30.813 1.00 95.31 231 THR A C 1
ATOM 1675 O O . THR A 1 231 ? -5.758 -4.829 31.828 1.00 95.31 231 THR A O 1
ATOM 1678 N N . GLY A 1 232 ? -7.056 -3.291 30.836 1.00 95.88 232 GLY A N 1
ATOM 1679 C CA . GLY A 1 232 ? -7.253 -2.475 32.026 1.00 95.88 232 GLY A CA 1
ATOM 1680 C C . GLY A 1 232 ? -8.579 -1.730 32.012 1.00 95.88 232 GLY A C 1
ATOM 1681 O O . GLY A 1 232 ? -9.095 -1.365 30.961 1.00 95.88 232 GLY A O 1
ATOM 1682 N N . ILE A 1 233 ? -9.127 -1.509 33.206 1.00 97.00 233 ILE A N 1
ATOM 1683 C CA . ILE A 1 233 ? -10.253 -0.602 33.434 1.00 97.00 233 ILE A CA 1
ATOM 1684 C C . ILE A 1 233 ? -9.937 0.241 34.662 1.00 97.00 233 ILE A C 1
ATOM 1686 O O . ILE A 1 233 ? -9.580 -0.293 35.726 1.00 97.00 233 ILE A O 1
ATOM 1690 N N . ARG A 1 234 ? -10.110 1.552 34.526 1.00 95.88 234 ARG A N 1
ATOM 1691 C CA . ARG A 1 234 ? -10.032 2.522 35.611 1.00 95.88 234 ARG A CA 1
ATOM 1692 C C . ARG A 1 234 ? -11.303 3.359 35.622 1.00 95.88 234 ARG A C 1
ATOM 1694 O O . ARG A 1 234 ? -11.669 3.972 34.628 1.00 95.88 234 ARG A O 1
ATOM 1701 N N . ILE A 1 235 ? -11.964 3.385 36.770 1.00 95.69 235 ILE A N 1
ATOM 1702 C CA . ILE A 1 235 ? -13.157 4.195 36.995 1.00 95.69 235 ILE A CA 1
ATOM 1703 C C . ILE A 1 235 ? -12.742 5.418 37.811 1.00 95.69 235 ILE A C 1
ATOM 1705 O O . ILE A 1 235 ? -12.030 5.286 38.807 1.00 95.69 235 ILE A O 1
ATOM 1709 N N . THR A 1 236 ? -13.148 6.616 37.423 1.00 94.06 236 THR A N 1
ATOM 1710 C CA . THR A 1 236 ? -12.897 7.827 38.214 1.00 94.06 236 THR A CA 1
ATOM 1711 C C . THR A 1 236 ? -14.164 8.647 38.332 1.00 94.06 236 THR A C 1
ATOM 1713 O O . THR A 1 236 ? -14.987 8.687 37.427 1.00 94.06 236 THR A O 1
ATOM 1716 N N . GLU A 1 237 ? -14.342 9.287 39.477 1.00 92.12 237 GLU A N 1
ATOM 1717 C CA . GLU A 1 237 ? -15.374 10.298 39.661 1.00 92.12 237 GLU A CA 1
ATOM 1718 C C . GLU A 1 237 ? -14.822 11.657 39.226 1.00 92.12 237 GLU A C 1
ATOM 1720 O O . GLU A 1 237 ? -13.669 11.993 39.517 1.00 92.12 237 GLU A O 1
ATOM 1725 N N . LYS A 1 238 ? -15.654 12.439 38.544 1.00 88.81 238 LYS A N 1
ATOM 1726 C CA . LYS A 1 238 ? -15.426 13.853 38.261 1.00 88.81 238 LYS A CA 1
ATOM 1727 C C . LYS A 1 238 ? -16.258 14.717 39.211 1.00 88.81 238 LYS A C 1
ATOM 1729 O O . LYS A 1 238 ? -17.272 14.282 39.751 1.00 88.81 238 LYS A O 1
ATOM 1734 N N . ALA A 1 239 ? -15.818 15.959 39.411 1.00 80.38 239 ALA A N 1
ATOM 1735 C CA . ALA A 1 239 ? -16.423 16.893 40.367 1.00 80.38 239 ALA A CA 1
ATOM 1736 C C . ALA A 1 239 ? -17.888 17.266 40.052 1.00 80.38 239 ALA A C 1
ATOM 1738 O O . ALA A 1 239 ? -18.594 17.767 40.919 1.00 80.38 239 ALA A O 1
ATOM 1739 N N . ASP A 1 240 ? -18.343 17.017 38.826 1.00 82.56 240 ASP A N 1
ATOM 1740 C CA . ASP A 1 240 ? -19.705 17.240 38.333 1.00 82.56 240 ASP A CA 1
ATOM 1741 C C . ASP A 1 240 ? -20.642 16.034 38.550 1.00 82.56 240 ASP A C 1
ATOM 1743 O O . ASP A 1 240 ? -21.765 16.024 38.048 1.00 82.56 240 ASP A O 1
ATOM 1747 N N . GLY A 1 241 ? -20.198 15.006 39.283 1.00 81.31 241 GLY A N 1
ATOM 1748 C CA . GLY A 1 241 ? -20.965 13.777 39.505 1.00 81.31 241 GLY A CA 1
ATOM 1749 C C . GLY A 1 241 ? -20.930 12.806 38.319 1.00 81.31 241 GLY A C 1
ATOM 1750 O O . GLY A 1 241 ? -21.628 11.792 38.332 1.00 81.31 241 GLY A O 1
ATOM 1751 N N . VAL A 1 242 ? -20.113 13.071 37.294 1.00 89.19 242 VAL A N 1
ATOM 1752 C CA . VAL A 1 242 ? -19.901 12.140 36.181 1.00 89.19 242 VAL A CA 1
ATOM 1753 C C . VAL A 1 242 ? -18.897 11.065 36.587 1.00 89.19 242 VAL A C 1
ATOM 1755 O O . VAL A 1 242 ? -17.812 11.353 37.092 1.00 89.19 242 VAL A O 1
ATOM 17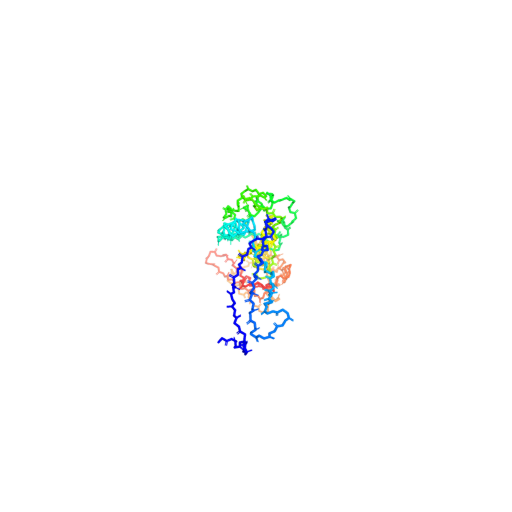58 N N . ILE A 1 243 ? -19.228 9.803 36.311 1.00 92.19 243 ILE A N 1
ATOM 1759 C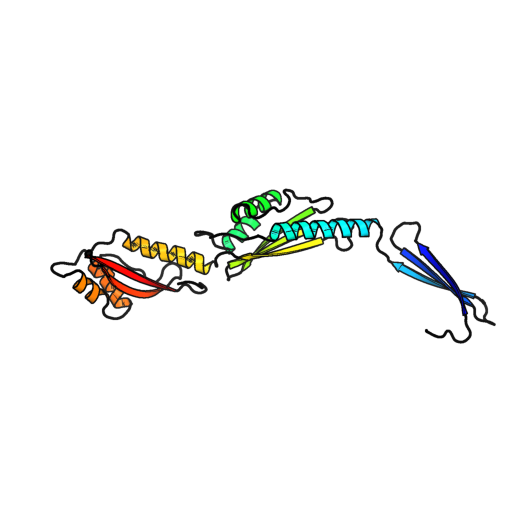 CA . ILE A 1 243 ? -18.275 8.695 36.401 1.00 92.19 243 ILE A CA 1
ATOM 1760 C C . ILE A 1 243 ? -17.610 8.506 35.036 1.00 92.19 243 ILE A C 1
ATOM 1762 O O . ILE A 1 243 ? -18.270 8.237 34.035 1.00 92.19 243 ILE A O 1
ATOM 1766 N N . SER A 1 244 ? -16.289 8.640 35.003 1.00 92.56 244 SER A N 1
ATOM 1767 C CA . SER A 1 244 ? -15.451 8.356 33.844 1.00 92.56 244 SER A CA 1
ATOM 1768 C C . SER A 1 244 ? -15.010 6.897 33.865 1.00 92.56 244 SER A C 1
ATOM 1770 O O . SER A 1 244 ? -14.546 6.397 34.891 1.00 92.56 244 SER A O 1
ATOM 1772 N N . VAL A 1 245 ? -15.108 6.232 32.717 1.00 94.56 245 VAL A N 1
ATOM 1773 C CA . VAL A 1 245 ? -14.604 4.873 32.500 1.00 94.56 245 VAL A CA 1
ATOM 1774 C C . VAL A 1 245 ? -13.457 4.957 31.504 1.00 94.56 245 VAL A C 1
ATOM 1776 O O . VAL A 1 245 ? -13.661 5.300 30.345 1.00 94.56 245 VAL A O 1
ATOM 1779 N N . GLU A 1 246 ? -12.247 4.673 31.962 1.00 95.12 246 GLU A N 1
ATOM 1780 C CA . GLU A 1 246 ? -11.056 4.556 31.126 1.00 95.12 246 GLU A CA 1
ATOM 1781 C C . GLU A 1 246 ? -10.790 3.069 30.879 1.00 95.12 246 GLU A C 1
ATOM 1783 O O . GLU A 1 246 ? -10.630 2.293 31.826 1.00 95.12 246 GLU A O 1
ATOM 1788 N N . ILE A 1 247 ? -10.783 2.667 29.609 1.00 94.56 247 ILE A N 1
ATOM 1789 C CA . ILE A 1 247 ? -10.529 1.290 29.178 1.00 94.56 247 ILE A CA 1
ATOM 1790 C C . ILE A 1 247 ? -9.187 1.271 28.457 1.00 94.56 247 ILE A C 1
ATOM 1792 O O . ILE A 1 247 ? -9.001 1.977 27.472 1.00 94.56 247 ILE A O 1
ATOM 1796 N N . THR A 1 248 ? -8.266 0.445 28.939 1.00 94.31 248 THR A N 1
ATOM 1797 C CA . THR A 1 248 ? -7.007 0.151 28.254 1.00 94.31 248 THR A CA 1
ATOM 1798 C C . THR A 1 248 ? -7.202 -1.085 27.391 1.00 94.31 248 THR A C 1
ATOM 1800 O O . THR A 1 248 ? -7.680 -2.116 27.880 1.00 94.31 248 THR A O 1
ATOM 1803 N N . THR A 1 249 ? -6.837 -0.984 26.118 1.00 94.31 249 THR A N 1
ATOM 1804 C CA . THR A 1 249 ? -6.981 -2.059 25.139 1.00 94.31 249 THR A CA 1
ATOM 1805 C C . THR A 1 249 ? -5.639 -2.454 24.532 1.00 94.31 249 THR A C 1
ATOM 1807 O O . THR A 1 249 ? -4.653 -1.722 24.592 1.00 94.31 249 THR A O 1
ATOM 1810 N N . GLU A 1 250 ? -5.591 -3.662 23.980 1.00 93.19 250 GLU A N 1
ATOM 1811 C CA . GLU A 1 250 ? -4.440 -4.198 23.264 1.00 93.19 250 GLU A CA 1
ATOM 1812 C C . GLU A 1 250 ? -4.918 -4.900 21.994 1.00 93.19 250 GLU A C 1
ATOM 1814 O O . GLU A 1 250 ? -5.765 -5.798 22.049 1.00 93.19 250 GLU A O 1
ATOM 1819 N N . THR A 1 251 ? -4.358 -4.505 20.852 1.00 91.88 251 THR A N 1
ATOM 1820 C CA . THR A 1 251 ? -4.526 -5.199 19.570 1.00 91.88 251 THR A CA 1
ATOM 1821 C C . THR A 1 251 ? -3.163 -5.684 19.111 1.00 91.88 251 THR A C 1
ATOM 1823 O O . THR A 1 251 ? -2.220 -4.901 19.009 1.00 91.88 251 THR A O 1
ATOM 1826 N N . LEU A 1 252 ? -3.040 -6.982 18.826 1.00 87.38 252 LEU A N 1
ATOM 1827 C CA . LEU A 1 252 ? -1.765 -7.550 18.398 1.00 87.38 252 LEU A CA 1
ATOM 1828 C C . LEU A 1 252 ? -1.261 -6.846 17.127 1.00 87.38 252 LEU A C 1
ATOM 1830 O O . LEU A 1 252 ? -1.949 -6.828 16.108 1.00 87.38 252 LEU A O 1
ATOM 1834 N N . GLY A 1 253 ? -0.046 -6.299 17.193 1.00 82.38 253 GLY A N 1
ATOM 1835 C CA . GLY A 1 253 ? 0.600 -5.607 16.075 1.00 82.38 253 GLY A CA 1
ATOM 1836 C C . GLY A 1 253 ? 0.297 -4.109 15.966 1.00 82.38 253 GLY A C 1
ATOM 1837 O O . GLY A 1 253 ? 0.917 -3.453 15.131 1.00 82.38 253 GLY A O 1
ATOM 1838 N N . ALA A 1 254 ? -0.592 -3.556 16.798 1.00 84.25 254 ALA A N 1
ATOM 1839 C CA . ALA A 1 254 ? -0.786 -2.111 16.895 1.00 84.25 254 ALA A CA 1
ATOM 1840 C C . ALA A 1 254 ? 0.362 -1.471 17.693 1.00 84.25 254 ALA A C 1
ATOM 1842 O O . ALA A 1 254 ? 0.873 -2.052 18.653 1.00 84.25 254 ALA A O 1
ATOM 1843 N N . LYS A 1 255 ? 0.796 -0.278 17.281 1.00 75.62 255 LYS A N 1
ATOM 1844 C CA . LYS A 1 255 ? 1.887 0.476 17.922 1.00 75.62 255 LYS A CA 1
ATOM 1845 C C . LYS A 1 255 ? 1.377 1.462 18.969 1.00 75.62 255 LYS A C 1
ATOM 1847 O O . LYS A 1 255 ? 2.138 1.838 19.858 1.00 75.62 255 LYS A O 1
ATOM 1852 N N . THR A 1 256 ? 0.123 1.889 18.860 1.00 62.25 256 THR A N 1
ATOM 1853 C CA . THR A 1 256 ? -0.509 2.845 19.779 1.00 62.25 256 THR A CA 1
ATOM 1854 C C . THR A 1 256 ? -1.676 2.198 20.535 1.00 62.25 256 THR A C 1
ATOM 1856 O O . THR A 1 256 ? -2.525 1.600 19.872 1.00 62.25 256 THR A O 1
ATOM 1859 N N . PRO A 1 257 ? -1.727 2.311 21.882 1.00 50.31 257 PRO A N 1
ATOM 1860 C CA . PRO A 1 257 ? -2.890 1.946 22.700 1.00 50.31 257 PRO A CA 1
ATOM 1861 C C . PRO A 1 257 ? -4.151 2.762 22.364 1.00 50.31 257 PRO A C 1
ATOM 1863 O O . PRO A 1 257 ? -3.993 3.966 22.068 1.00 50.31 257 PRO A O 1
#

Secondary structure (DSSP, 8-state):
----TT-EEEEEEEEE-TT-SSEEEEEEEEE-TT-SSSEEEEEEEEEPPPHHHHHHHHHHHHHHHHHHHHTTT------TT--HHHHHHHHHHS-SHHHHHHHHHHHTTT-----SSSEETTEEEEEEEEEE-TTSEEEEEEEEEETTSSSSEEEEEEEEE---HHHHHHHHHHHHHHHHHTT---SS-TT--HHHHHHHHTSSSHHHHHHHHHHHH-----SEETTEEEEEEEEEE-TTSPEEEEEEEEETT-S--

Foldseek 3Di:
DPDPVQKDFPDWDWDDDPVQQQKIKIWTWIAHPPDVVRIDIDIDIDGDQGPLQVVLQVQVVVLLVVQLVLCVQQAQPAQQLAALVNLQVVLQPDPDDLRSQVSSCVRRVNSGCNPRDQDDPQKGFPDWHWDADQQQKIKIKTWMARPSHPDRIDIHIDIYGYHGNQQSVQVVVVVVQVVLCVPWDFPPCPPHALVRLQVCLPDDDPVSNQVSSCVGTVGNDDQDDPQKGFPDWHWDADPVSDIDIDTDIDHPSHPDD